Protein AF-0000000084338326 (afdb_homodimer)

Organism: Pseudonocardia thermophila (NCBI:txid1848)

pLDDT: mean 97.11, st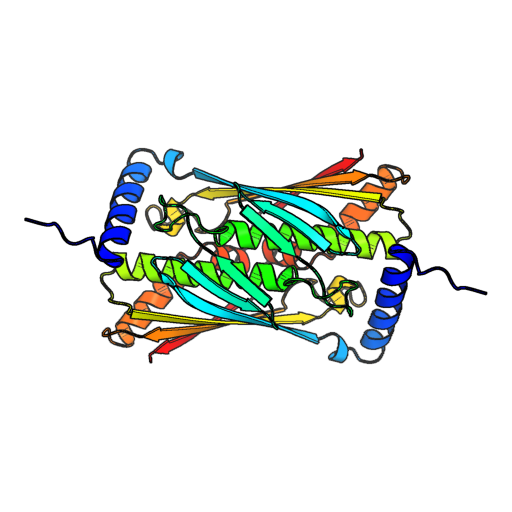d 6.45, range [42.19, 99.0]

Secondary structure (DSSP, 8-state):
-------HHHHHHHHHHHHHHHHHH-GGGGEEEEEEEEEE-STT-EEEEETTEEEEE---GGGTS---S--HHHHHHHHHHHHHHHHHHHHHHHHT----EEEEEEEEEEETTTTTTS-TTS-SSEEEEEEEEEEESSS-HHHHHHHHHHHHHH-HHHHHHHS---EEEEEEE-/----PPPHHHHHHHHHHHHHHHHHH-GGGGEEEEEEEEEE-STT-EEEEETTEEEEE---GGGTS---S--HHHHHHHHHHHHHHHHHHHHHHHHT----EEEEEEEEEEETTTTTTS-TTS-SSEEEEEEEEEEESSS-HHHHHHHHHHHHHH-HHHHHHHS---EEEEEEE-

Nearest PDB structures (foldseek):
  2opl-assembly1_A  TM=9.435E-01  e=8.104E-13  Geobacter sulfurreducens
  2pn2-assembly1_A-2  TM=8.453E-01  e=1.088E-06  Psychrobacter arcticus 273-4
  2onf-assembly1_B  TM=8.703E-01  e=1.777E-06  Thermoplasma acidophilum
  6mjn-assembly2_C  TM=8.093E-01  e=4.459E-06  Legionella pneumophila
  3lus-assembly1_A  TM=7.141E-01  e=1.019E-04  Vibrio cholerae O1 biovar El Tor str. N16961

Solvent-accessible surface area (backbone atoms only — not comparable to full-atom values): 17584 Å² total; per-residue (Å²): 131,85,75,72,76,74,53,65,47,58,50,40,35,51,42,52,53,53,49,46,52,49,28,70,76,36,59,75,72,26,59,44,79,48,60,38,37,36,36,56,50,72,73,40,23,27,46,33,43,35,92,92,37,75,47,66,35,16,24,45,62,89,66,53,24,80,52,81,32,46,30,33,67,53,33,32,50,46,8,35,55,39,25,47,50,35,34,46,53,48,50,26,31,66,71,68,44,63,71,74,47,44,38,39,41,39,39,34,36,30,39,50,35,12,50,70,63,69,35,88,87,42,60,30,20,55,70,36,34,42,36,38,39,36,39,29,48,87,54,54,69,68,59,53,50,51,48,49,54,54,31,69,71,23,21,32,43,54,39,33,36,54,32,62,30,57,71,47,79,46,82,42,80,98,132,85,75,71,76,72,52,64,46,56,52,39,35,51,44,52,53,53,50,46,51,50,28,70,76,35,57,77,72,25,60,44,78,48,61,38,36,35,36,57,51,70,73,39,23,27,46,33,42,36,91,91,37,74,47,66,35,16,23,44,60,89,65,54,24,80,51,81,31,48,31,32,67,55,33,31,48,46,9,35,56,39,26,46,49,35,34,46,53,48,49,24,30,67,70,68,44,65,70,74,46,44,39,39,42,38,37,35,37,30,40,50,36,13,48,72,63,68,36,88,87,42,60,28,20,54,70,34,35,41,35,39,39,36,39,30,47,86,56,54,70,67,59,52,51,53,49,49,55,53,30,68,71,23,22,30,44,55,39,33,36,55,31,61,30,56,72,48,78,45,84,42,79,98

Radius of gyration: 20.95 Å; Cα contacts (8 Å, |Δi|>4): 801; chains: 2; bounding box: 40×65×62 Å

Foldseek 3Di:
DPPPDDDLLVVLQVVVVVVVVVCVVPVVVVDDDFDKDWDQDPFRKIWIDGPNDIDIAFDPVVRGTPPPHHHDLVVLVVLVQVLLVVLLSNVCSVVVPDWDDKDKDKDFAADCCQVVVVDVVGHGHTPDMDMDMDTDDDGDPVVVVVSVVSSCVDRVSNCVVVDPDDDDDDDDDD/DPPPDDDLLVVLQVVVVVVVVVCVVPVVVVDDDFDKDWDQDPFRKIWIDGPNDIDIAFDPVVRGTPPPHHHDLVVLVVLVQVLLVVLLSNVCSVVVPDWDDKDKDKDFAADCCQVVVVDVVGHGHTPDMDMDMDTDDDGDPVVVVVSVVSSCVDRVSNCVVVDPDDDDDDDDDD

InterPro domains:
  IPR003718 OsmC/Ohr conserved domain [PF02566] (65-169)
  IPR015946 K homology domain-like, alpha/beta [G3DSA:3.30.300.20] (10-161)
  IPR036102 OsmC/Ohr superfamily [SSF82784] (13-171)
  IPR052924 OsmC/Ohr hydroperoxide reductase [PTHR35368] (10-171)

Sequence (348 aa):
MSSAAPTRDEALRAIVSATTTAVTDDPAKGHVVFRVNGTGGEGVRTHVRINGHSLLVDEPPALGGEDAAPNPVETALAGLLSCQVVTYRFWAAELGIPLDDITIDVEGDLDVRGFFGADDSVRPGFGEVRVVVTLSGPAGEERYRELAATVDAHCPVLDLFRNPTPVTTTLRVAMSSAAPTRDEALRAIVSATTTAVTDDPAKGHVVFRVNGTGGEGVRTHVRINGHSLLVDEPPALGGEDAAPNPVETALAGLLSCQVVTYRFWAAELGIPLDDITIDVEGDLDVRGFFGADDSVRPGFGEVRVVVTLSGPAGEERYRELAATVDAHCPVLDLFRNPTPVTTTLRVA

Structure (mmCIF, N/CA/C/O backbone):
data_AF-0000000084338326-model_v1
#
loop_
_entity.id
_entity.type
_entity.pdbx_description
1 polymer 'Uncharacterized OsmC-related protein'
#
loop_
_atom_site.group_PDB
_atom_site.id
_atom_site.type_symbol
_atom_site.label_atom_id
_atom_site.label_alt_id
_atom_site.label_comp_id
_atom_site.label_asym_id
_atom_site.label_entity_id
_atom_site.label_seq_id
_atom_site.pdbx_PDB_ins_code
_atom_site.Cartn_x
_atom_site.Cartn_y
_atom_site.Cartn_z
_atom_site.occupancy
_atom_site.B_iso_or_equiv
_atom_site.auth_seq_id
_atom_site.auth_comp_id
_atom_site.auth_asym_id
_atom_site.auth_atom_id
_atom_site.pdbx_PDB_model_num
ATOM 1 N N . MET A 1 1 ? -17.688 26.5 33.094 1 42.28 1 MET A N 1
ATOM 2 C CA . MET A 1 1 ? -17.25 27.016 31.781 1 42.28 1 MET A CA 1
ATOM 3 C C . MET A 1 1 ? -17.156 25.891 30.766 1 42.28 1 MET A C 1
ATOM 5 O O . MET A 1 1 ? -16.438 24.906 30.984 1 42.28 1 MET A O 1
ATOM 9 N N . SER A 1 2 ? -18.172 25.422 30.016 1 53.69 2 SER A N 1
ATOM 10 C CA . SER A 1 2 ? -18.375 24.25 29.156 1 53.69 2 SER A CA 1
ATOM 11 C C . SER A 1 2 ? -17.266 24.141 28.109 1 53.69 2 SER A C 1
ATOM 13 O O . SER A 1 2 ? -17.141 25.016 27.25 1 53.69 2 SER A O 1
ATOM 15 N N . SER A 1 3 ? -16.109 23.703 28.328 1 60.38 3 SER A N 1
ATOM 16 C CA . SER A 1 3 ? -14.906 23.766 27.516 1 60.38 3 SER A CA 1
ATOM 17 C C . SER A 1 3 ? -15.141 23.156 26.141 1 60.38 3 SER A C 1
ATOM 19 O O . SER A 1 3 ? -15.547 22 26.031 1 60.38 3 SER A O 1
ATOM 21 N N . ALA A 1 4 ? -15.578 23.938 25.156 1 79.69 4 ALA A N 1
ATOM 22 C CA . ALA A 1 4 ? -15.828 23.516 23.781 1 79.69 4 ALA A CA 1
ATOM 23 C C . ALA A 1 4 ? -14.805 22.469 23.328 1 79.69 4 ALA A C 1
ATOM 25 O O . ALA A 1 4 ? -13.664 22.469 23.797 1 79.69 4 ALA A O 1
ATOM 26 N N . ALA A 1 5 ? -15.258 21.469 22.812 1 82.69 5 ALA A N 1
ATOM 27 C CA . ALA A 1 5 ? -14.391 20.438 22.266 1 82.69 5 ALA A CA 1
ATOM 28 C C . ALA A 1 5 ? -13.273 21.047 21.422 1 82.69 5 ALA A C 1
ATOM 30 O O . ALA A 1 5 ? -13.508 21.969 20.641 1 82.69 5 ALA A O 1
ATOM 31 N N . PRO A 1 6 ? -12.086 20.625 21.656 1 91 6 PRO A N 1
ATOM 32 C CA . PRO A 1 6 ? -10.977 21.141 20.844 1 91 6 PRO A CA 1
ATOM 33 C C . PRO A 1 6 ? -11.234 21.016 19.344 1 91 6 PRO A C 1
ATOM 35 O O . PRO A 1 6 ? -11.891 20.078 18.906 1 91 6 PRO A O 1
ATOM 38 N N . THR A 1 7 ? -10.719 22.047 18.656 1 94.62 7 THR A N 1
ATOM 39 C CA . THR A 1 7 ? -10.727 21.938 17.203 1 94.62 7 THR A CA 1
ATOM 40 C C . THR A 1 7 ? -9.82 20.781 16.734 1 94.62 7 THR A C 1
ATOM 42 O O . THR A 1 7 ? -9.031 20.266 17.531 1 94.62 7 THR A O 1
ATOM 45 N N . ARG A 1 8 ? -9.867 20.359 15.523 1 95.38 8 ARG A N 1
ATOM 46 C CA . ARG A 1 8 ? -9.008 19.328 14.953 1 95.38 8 ARG A CA 1
ATOM 47 C C . ARG A 1 8 ? -7.539 19.688 15.117 1 95.38 8 ARG A C 1
ATOM 49 O O . ARG A 1 8 ? -6.734 18.875 15.57 1 95.38 8 ARG A O 1
ATOM 56 N N . ASP A 1 9 ? -7.211 20.922 14.766 1 96.88 9 ASP A N 1
ATOM 57 C CA . ASP A 1 9 ? -5.812 21.344 14.812 1 96.88 9 ASP A CA 1
ATOM 58 C C . ASP A 1 9 ? -5.285 21.312 16.25 1 96.88 9 ASP A C 1
ATOM 60 O O . ASP A 1 9 ? -4.141 20.922 16.484 1 96.88 9 ASP A O 1
ATOM 64 N N . GLU A 1 10 ? -6.109 21.766 17.156 1 96.94 10 GLU A N 1
ATOM 65 C CA . GLU A 1 10 ? -5.699 21.75 18.547 1 96.94 10 GLU A CA 1
ATOM 66 C C . GLU A 1 10 ? -5.438 20.328 19.047 1 96.94 10 GLU A C 1
ATOM 68 O O . GLU A 1 10 ? -4.457 20.078 19.75 1 96.94 10 GLU A O 1
ATOM 73 N N . ALA A 1 11 ? -6.34 19.453 18.703 1 97.25 11 ALA A N 1
ATOM 74 C CA . ALA A 1 11 ? -6.184 18.047 19.109 1 97.25 11 ALA A CA 1
ATOM 75 C C . ALA A 1 11 ? -4.922 17.438 18.5 1 97.25 11 ALA A C 1
ATOM 77 O O . ALA A 1 11 ? -4.176 16.734 19.188 1 97.25 11 ALA A O 1
ATOM 78 N N . LEU A 1 12 ? -4.633 17.734 17.297 1 98.19 12 LEU A N 1
ATOM 79 C CA . LEU A 1 12 ? -3.475 17.156 16.625 1 98.19 12 LEU A CA 1
ATOM 80 C C . LEU A 1 12 ? -2.18 17.75 17.172 1 98.19 12 LEU A C 1
ATOM 82 O O . LEU A 1 12 ? -1.192 17.031 17.344 1 98.19 12 LEU A O 1
ATOM 86 N N . ARG A 1 13 ? -2.184 19.031 17.484 1 97.81 13 ARG A N 1
ATOM 87 C CA . ARG A 1 13 ? -1 19.656 18.078 1 97.81 13 ARG A CA 1
ATOM 88 C C . ARG A 1 13 ? -0.683 19.031 19.438 1 97.81 13 ARG A C 1
ATOM 90 O O . ARG A 1 13 ? 0.487 18.875 19.797 1 97.81 13 ARG A O 1
ATOM 97 N N . ALA A 1 14 ? -1.739 18.75 20.172 1 97.69 14 ALA A N 1
ATOM 98 C CA . ALA A 1 14 ? -1.536 18.125 21.469 1 97.69 14 ALA A CA 1
ATOM 99 C C . ALA A 1 14 ? -0.888 16.75 21.312 1 97.69 14 ALA A C 1
ATOM 101 O O . ALA A 1 14 ? -0.021 16.375 22.109 1 97.69 14 ALA A O 1
ATOM 102 N N . ILE A 1 15 ? -1.263 16 20.359 1 97.94 15 ILE A N 1
ATOM 103 C CA . ILE A 1 15 ? -0.694 14.688 20.094 1 97.94 15 ILE A CA 1
ATOM 104 C C . ILE A 1 15 ? 0.771 14.836 19.688 1 97.94 15 ILE A C 1
ATOM 106 O O . ILE A 1 15 ? 1.632 14.102 20.172 1 97.94 15 ILE A O 1
ATOM 110 N N . VAL A 1 16 ? 1.081 15.758 18.797 1 97.5 16 VAL A N 1
ATOM 111 C CA . VAL A 1 16 ? 2.453 15.992 18.359 1 97.5 16 VAL A CA 1
ATOM 112 C C . VAL A 1 16 ? 3.334 16.312 19.562 1 97.5 16 VAL A C 1
ATOM 114 O O . VAL A 1 16 ? 4.406 15.727 19.734 1 97.5 16 VAL A O 1
ATOM 117 N N . SER A 1 17 ? 2.826 17.234 20.359 1 97.25 17 SER A N 1
ATOM 118 C CA . SER A 1 17 ? 3.586 17.672 21.516 1 97.25 17 SER A CA 1
ATOM 119 C C . SER A 1 17 ? 3.828 16.5 22.484 1 97.25 17 SER A C 1
ATOM 121 O O . SER A 1 17 ? 4.953 16.297 22.938 1 97.25 17 SER A O 1
ATOM 123 N N . ALA A 1 18 ? 2.797 15.773 22.766 1 97.38 18 ALA A N 1
ATOM 124 C CA . ALA A 1 18 ? 2.906 14.648 23.688 1 97.38 18 ALA A CA 1
ATOM 125 C C . ALA A 1 18 ? 3.838 13.578 23.141 1 97.38 18 ALA A C 1
ATOM 127 O O . ALA A 1 18 ? 4.672 13.039 23.875 1 97.38 18 ALA A O 1
ATOM 128 N N . THR A 1 19 ? 3.723 13.266 21.906 1 97.69 19 THR A N 1
ATOM 129 C CA . THR A 1 19 ? 4.516 12.211 21.281 1 97.69 19 THR A CA 1
ATOM 130 C C . THR A 1 19 ? 5.98 12.625 21.188 1 97.69 19 THR A C 1
ATOM 132 O O . THR A 1 19 ? 6.879 11.844 21.5 1 97.69 19 THR A O 1
ATOM 135 N N . THR A 1 20 ? 6.215 13.836 20.75 1 97.12 20 THR A N 1
ATOM 136 C CA . THR A 1 20 ? 7.582 14.312 20.594 1 97.12 20 THR A CA 1
ATOM 137 C C . THR A 1 20 ? 8.297 14.359 21.938 1 97.12 20 THR A C 1
ATOM 139 O O . THR A 1 20 ? 9.469 13.977 22.047 1 97.12 20 THR A O 1
ATOM 142 N N . THR A 1 21 ? 7.582 14.773 22.953 1 97.44 21 THR A N 1
ATOM 143 C CA . THR A 1 21 ? 8.156 14.781 24.281 1 97.44 21 THR A CA 1
ATOM 144 C C . THR A 1 21 ? 8.516 13.367 24.734 1 97.44 21 THR A C 1
ATOM 146 O O . THR A 1 21 ? 9.617 13.125 25.219 1 97.44 21 THR A O 1
ATOM 149 N N . ALA A 1 22 ? 7.602 12.438 24.516 1 97.75 22 ALA A N 1
ATOM 150 C CA . ALA A 1 22 ? 7.793 11.055 24.953 1 97.75 22 ALA A CA 1
ATOM 151 C C . ALA A 1 22 ? 8.992 10.422 24.25 1 97.75 22 ALA A C 1
ATOM 153 O O . ALA A 1 22 ? 9.82 9.773 24.891 1 97.75 22 ALA A O 1
ATOM 154 N N . VAL A 1 23 ? 9.125 10.656 22.969 1 97.62 23 VAL A N 1
ATOM 155 C CA . VAL A 1 23 ? 10.141 9.938 22.203 1 97.62 23 VAL A CA 1
ATOM 156 C C . VAL A 1 23 ? 11.484 10.656 22.328 1 97.62 23 VAL A C 1
ATOM 158 O O . VAL A 1 23 ? 12.531 10.078 22.031 1 97.62 23 VAL A O 1
ATOM 161 N N . THR A 1 24 ? 11.445 11.953 22.625 1 96 24 THR A N 1
ATOM 162 C CA . THR A 1 24 ? 12.688 12.648 22.953 1 96 24 THR A CA 1
ATOM 163 C C . THR A 1 24 ? 13.25 12.164 24.281 1 96 24 THR A C 1
ATOM 165 O O . THR A 1 24 ? 14.461 11.992 24.422 1 96 24 THR A O 1
ATOM 168 N N . ASP A 1 25 ? 12.398 11.914 25.203 1 97.19 25 ASP A N 1
ATOM 169 C CA . ASP A 1 25 ? 12.789 11.414 26.531 1 97.19 25 ASP A CA 1
ATOM 170 C C . ASP A 1 25 ? 13.273 9.969 26.438 1 97.19 25 ASP A C 1
ATOM 172 O O . ASP A 1 25 ? 14.211 9.578 27.141 1 97.19 25 ASP A O 1
ATOM 176 N N . ASP A 1 26 ? 12.625 9.203 25.672 1 98.12 26 ASP A N 1
ATOM 177 C CA . ASP A 1 26 ? 12.953 7.789 25.484 1 98.12 26 ASP A CA 1
ATOM 178 C C . ASP A 1 26 ? 12.766 7.367 24.031 1 98.12 26 ASP A C 1
ATOM 180 O O . ASP A 1 26 ? 11.688 6.902 23.641 1 98.12 26 ASP A O 1
ATOM 184 N N . PRO A 1 27 ? 13.836 7.465 23.297 1 96.75 27 PRO A N 1
ATOM 185 C CA . PRO A 1 27 ? 13.727 7.164 21.875 1 96.75 27 PRO A CA 1
ATOM 186 C C . PRO A 1 27 ? 13.141 5.781 21.594 1 96.75 27 PRO A C 1
ATOM 188 O O . PRO A 1 27 ? 12.523 5.562 20.562 1 96.75 27 PRO A O 1
ATOM 191 N N . ALA A 1 28 ? 13.305 4.828 22.516 1 97.06 28 ALA A N 1
ATOM 192 C CA . ALA A 1 28 ? 12.789 3.475 22.328 1 97.06 28 ALA A CA 1
ATOM 193 C C . ALA A 1 28 ? 11.266 3.482 22.219 1 97.06 28 ALA A C 1
ATOM 195 O O . ALA A 1 28 ? 10.672 2.586 21.609 1 97.06 28 ALA A O 1
ATOM 196 N N . LYS A 1 29 ? 10.594 4.523 22.719 1 97.5 29 LYS A N 1
ATOM 197 C CA . LYS A 1 29 ? 9.141 4.641 22.688 1 97.5 29 LYS A CA 1
ATOM 198 C C . LYS A 1 29 ? 8.641 5.008 21.297 1 97.5 29 LYS A C 1
ATOM 200 O O . LYS A 1 29 ? 7.438 4.949 21.031 1 97.5 29 LYS A O 1
ATOM 205 N N . GLY A 1 30 ? 9.547 5.363 20.391 1 97.88 30 GLY A N 1
ATOM 206 C CA . GLY A 1 30 ? 9.164 5.738 19.047 1 97.88 30 GLY A CA 1
ATOM 207 C C . GLY A 1 30 ? 8.953 4.543 18.125 1 97.88 30 GLY A C 1
ATOM 208 O O . GLY A 1 30 ? 8.391 4.68 17.047 1 97.88 30 GLY A O 1
ATOM 209 N N . HIS A 1 31 ? 9.438 3.367 18.578 1 98.19 31 HIS A N 1
ATOM 210 C CA . HIS A 1 31 ? 9.375 2.176 17.734 1 98.19 31 HIS A CA 1
ATOM 211 C C . HIS A 1 31 ? 7.996 1.521 17.812 1 98.19 31 HIS A C 1
ATOM 213 O O . HIS A 1 31 ? 7.527 1.183 18.906 1 98.19 31 HIS A O 1
ATOM 219 N N . VAL A 1 32 ? 7.34 1.353 16.688 1 98.25 32 VAL A N 1
ATOM 220 C CA . VAL A 1 32 ? 6.031 0.71 16.594 1 98.25 32 VAL A CA 1
ATOM 221 C C . VAL A 1 32 ? 6.082 -0.422 15.578 1 98.25 32 VAL A C 1
ATOM 223 O O . VAL A 1 32 ? 6.703 -0.286 14.523 1 98.25 32 VAL A O 1
ATOM 226 N N . VAL A 1 33 ? 5.434 -1.567 15.883 1 98.62 33 VAL A N 1
ATOM 227 C CA . VAL A 1 33 ? 5.277 -2.67 14.938 1 98.62 33 VAL A CA 1
ATOM 228 C C . VAL A 1 33 ? 3.83 -2.738 14.461 1 98.62 33 VAL A C 1
ATOM 230 O O . VAL A 1 33 ? 2.9 -2.771 15.273 1 98.62 33 VAL A O 1
ATOM 233 N N . PHE A 1 34 ? 3.621 -2.674 13.164 1 98.75 34 PHE A N 1
ATOM 234 C CA . PHE A 1 34 ? 2.311 -2.865 12.555 1 98.75 34 PHE A CA 1
ATOM 235 C C . PHE A 1 34 ? 2.188 -4.27 11.969 1 98.75 34 PHE A C 1
ATOM 237 O O . PHE A 1 34 ? 3.145 -4.797 11.398 1 98.75 34 PHE A O 1
ATOM 244 N N . ARG A 1 35 ? 0.991 -4.875 12.156 1 98.75 35 ARG A N 1
ATOM 245 C CA . ARG A 1 35 ? 0.793 -6.258 11.742 1 98.75 35 ARG A CA 1
ATOM 246 C C . ARG A 1 35 ? -0.481 -6.41 10.922 1 98.75 35 ARG A C 1
ATOM 248 O O . ARG A 1 35 ? -1.508 -5.809 11.242 1 98.75 35 ARG A O 1
ATOM 255 N N . VAL A 1 36 ? -0.41 -7.188 9.82 1 98.94 36 VAL A N 1
ATOM 256 C CA . VAL A 1 36 ? -1.573 -7.621 9.047 1 98.94 36 VAL A CA 1
ATOM 257 C C . VAL A 1 36 ? -1.479 -9.117 8.773 1 98.94 36 VAL A C 1
ATOM 259 O O . VAL A 1 36 ? -0.388 -9.648 8.547 1 98.94 36 VAL A O 1
ATOM 262 N N . ASN A 1 37 ? -2.621 -9.758 8.797 1 98.88 37 ASN A N 1
ATOM 263 C CA . ASN A 1 37 ? -2.736 -11.188 8.531 1 98.88 37 ASN A CA 1
ATOM 264 C C . ASN A 1 37 ? -3.758 -11.469 7.434 1 98.88 37 ASN A C 1
ATOM 266 O O . ASN A 1 37 ? -4.797 -10.805 7.359 1 98.88 37 ASN A O 1
ATOM 270 N N . GLY A 1 38 ? -3.438 -12.461 6.594 1 98.88 38 GLY A N 1
ATOM 271 C CA . GLY A 1 38 ? -4.367 -12.734 5.512 1 98.88 38 GLY A CA 1
ATOM 272 C C . GLY A 1 38 ? -4.457 -14.211 5.16 1 98.88 38 GLY A C 1
ATOM 273 O O . GLY A 1 38 ? -3.5 -14.961 5.359 1 98.88 38 GLY A O 1
ATOM 274 N N . THR A 1 39 ? -5.621 -14.594 4.652 1 98.81 39 THR A N 1
ATOM 275 C CA . THR A 1 39 ? -5.871 -15.922 4.113 1 98.81 39 THR A CA 1
ATOM 276 C C . THR A 1 39 ? -6.391 -15.836 2.68 1 98.81 39 THR A C 1
ATOM 278 O O . THR A 1 39 ? -7.18 -14.945 2.354 1 98.81 39 THR A O 1
ATOM 281 N N . GLY A 1 40 ? -5.867 -16.766 1.871 1 98.62 40 GLY A N 1
ATOM 282 C CA . GLY A 1 40 ? -6.426 -16.891 0.534 1 98.62 40 GLY A CA 1
ATOM 283 C C . GLY A 1 40 ? -7.848 -17.422 0.525 1 98.62 40 GLY A C 1
ATOM 284 O O . GLY A 1 40 ? -8.148 -18.406 1.197 1 98.62 40 GLY A O 1
ATOM 285 N N . GLY A 1 41 ? -8.695 -16.75 -0.201 1 97.06 41 GLY A N 1
ATOM 286 C CA . GLY A 1 41 ? -10.078 -17.172 -0.365 1 97.06 41 GLY A CA 1
ATOM 287 C C . GLY A 1 41 ? -10.352 -17.812 -1.714 1 97.06 41 GLY A C 1
ATOM 288 O O . GLY A 1 41 ? -9.492 -18.516 -2.26 1 97.06 41 GLY A O 1
ATOM 289 N N . GLU A 1 42 ? -11.633 -17.594 -2.178 1 94.69 42 GLU A N 1
ATOM 290 C CA . GLU A 1 42 ? -12.016 -18.094 -3.494 1 94.69 42 GLU A CA 1
ATOM 291 C C . GLU A 1 42 ? -11.242 -17.375 -4.602 1 94.69 42 GLU A C 1
ATOM 293 O O . GLU A 1 42 ? -11.055 -16.172 -4.547 1 94.69 42 GLU A O 1
ATOM 298 N N . GLY A 1 43 ? -10.781 -18.234 -5.605 1 96.25 43 GLY A N 1
ATOM 299 C CA . GLY A 1 43 ? -10.047 -17.656 -6.719 1 96.25 43 GLY A CA 1
ATOM 300 C C . GLY A 1 43 ? -8.773 -16.953 -6.289 1 96.25 43 GLY A C 1
ATOM 301 O O . GLY A 1 43 ? -7.875 -17.562 -5.727 1 96.25 43 GLY A O 1
ATOM 302 N N . VAL A 1 44 ? -8.812 -15.672 -6.465 1 98.19 44 VAL A N 1
ATOM 303 C CA . VAL A 1 44 ? -7.625 -14.883 -6.145 1 98.19 44 VAL A CA 1
ATOM 304 C C . VAL A 1 44 ? -7.945 -13.906 -5.023 1 98.19 44 VAL A C 1
ATOM 306 O O . VAL A 1 44 ? -7.195 -12.953 -4.789 1 98.19 44 VAL A O 1
ATOM 309 N N . ARG A 1 45 ? -9.008 -14.148 -4.32 1 98.5 45 ARG A N 1
ATOM 310 C CA . ARG A 1 45 ? -9.438 -13.266 -3.238 1 98.5 45 ARG A CA 1
ATOM 311 C C . ARG A 1 45 ? -8.562 -13.438 -2.006 1 98.5 45 ARG A C 1
ATOM 313 O O . ARG A 1 45 ? -8.023 -14.523 -1.763 1 98.5 45 ARG A O 1
ATOM 320 N N . THR A 1 46 ? -8.414 -12.391 -1.234 1 98.88 46 THR A N 1
ATOM 321 C CA . THR A 1 46 ? -7.746 -12.422 0.06 1 98.88 46 THR A CA 1
ATOM 322 C C . THR A 1 46 ? -8.633 -11.828 1.147 1 98.88 46 THR A C 1
ATOM 324 O O . THR A 1 46 ? -9.234 -10.766 0.954 1 98.88 46 THR A O 1
ATOM 327 N N . HIS A 1 47 ? -8.781 -12.492 2.244 1 98.88 47 HIS A N 1
ATOM 328 C CA . HIS A 1 47 ? -9.352 -11.938 3.465 1 98.88 47 HIS A CA 1
ATOM 329 C C . HIS A 1 47 ? -8.266 -11.453 4.418 1 98.88 47 HIS A C 1
ATOM 331 O O . HIS A 1 47 ? -7.465 -12.25 4.91 1 98.88 47 HIS A O 1
ATOM 337 N N . VAL A 1 48 ? -8.273 -10.195 4.688 1 98.94 48 VAL A N 1
ATOM 338 C CA . VAL A 1 48 ? -7.211 -9.602 5.504 1 98.94 48 VAL A CA 1
ATOM 339 C C . VAL A 1 48 ? -7.773 -9.195 6.863 1 98.94 48 VAL A C 1
ATOM 341 O O . VAL A 1 48 ? -8.859 -8.609 6.945 1 98.94 48 VAL A O 1
ATOM 344 N N . ARG A 1 49 ? -7.113 -9.508 7.93 1 98.81 49 ARG A N 1
ATOM 345 C CA . ARG A 1 49 ? -7.402 -9.07 9.289 1 98.81 49 ARG A CA 1
ATOM 346 C C . ARG A 1 49 ? -6.336 -8.102 9.797 1 98.81 49 ARG A C 1
ATOM 348 O O . ARG A 1 49 ? -5.137 -8.383 9.695 1 98.81 49 ARG A O 1
ATOM 355 N N . ILE A 1 50 ? -6.719 -6.926 10.312 1 98.31 50 ILE A N 1
ATOM 356 C CA . ILE A 1 50 ? -5.828 -5.867 10.773 1 98.31 50 ILE A CA 1
ATOM 357 C C . ILE A 1 50 ? -6.305 -5.336 12.117 1 98.31 50 ILE A C 1
ATOM 359 O O . ILE A 1 50 ? -7.207 -4.496 12.18 1 98.31 50 ILE A O 1
ATOM 363 N N . ASN A 1 51 ? -5.656 -5.684 13.234 1 92.31 51 ASN A N 1
ATOM 364 C CA . ASN A 1 51 ? -5.922 -5.152 14.57 1 92.31 51 ASN A CA 1
ATOM 365 C C . ASN A 1 51 ? -7.418 -4.961 14.805 1 92.31 51 ASN A C 1
ATOM 367 O O . ASN A 1 51 ? -7.855 -3.865 15.164 1 92.31 51 ASN A O 1
ATOM 371 N N . GLY A 1 52 ? -8.242 -5.93 14.625 1 95.94 52 GLY A N 1
ATOM 372 C CA . GLY A 1 52 ? -9.672 -5.863 14.891 1 95.94 52 GLY A CA 1
ATOM 373 C C . GLY A 1 52 ? -10.484 -5.453 13.68 1 95.94 52 GLY A C 1
ATOM 374 O O . GLY A 1 52 ? -11.711 -5.418 13.734 1 95.94 52 GLY A O 1
ATOM 375 N N . HIS A 1 53 ? -9.922 -4.992 12.578 1 98.56 53 HIS A N 1
ATOM 376 C CA . HIS A 1 53 ? -10.578 -4.656 11.32 1 98.56 53 HIS A CA 1
ATOM 377 C C . HIS A 1 53 ? -10.406 -5.77 10.297 1 98.56 53 HIS A C 1
ATOM 379 O O . HIS A 1 53 ? -9.664 -6.727 10.531 1 98.56 53 HIS A O 1
ATOM 385 N N . SER A 1 54 ? -11.219 -5.633 9.242 1 98.12 54 SER A N 1
ATOM 386 C CA . SER A 1 54 ? -11.109 -6.57 8.125 1 98.12 54 SER A CA 1
ATOM 387 C C . SER A 1 54 ? -11.133 -5.84 6.785 1 98.12 54 SER A C 1
ATOM 389 O O . SER A 1 54 ? -11.719 -4.766 6.672 1 98.12 54 SER A O 1
ATOM 391 N N . LEU A 1 55 ? -10.461 -6.41 5.883 1 98.31 55 LEU A N 1
ATOM 392 C CA . LEU A 1 55 ? -10.391 -5.906 4.512 1 98.31 55 LEU A CA 1
ATOM 393 C C . LEU A 1 55 ? -10.445 -7.051 3.51 1 98.31 55 LEU A C 1
ATOM 395 O O . LEU A 1 55 ? -9.766 -8.062 3.684 1 98.31 55 LEU A O 1
ATOM 399 N N . LEU A 1 56 ? -11.367 -6.906 2.537 1 98.69 56 LEU A N 1
ATOM 400 C CA . LEU A 1 56 ? -11.391 -7.824 1.403 1 98.69 56 LEU A CA 1
ATOM 401 C C . LEU A 1 56 ? -10.609 -7.242 0.225 1 98.69 56 LEU A C 1
ATOM 403 O O . LEU A 1 56 ? -10.734 -6.055 -0.08 1 98.69 56 LEU A O 1
ATOM 407 N N . VAL A 1 57 ? -9.797 -8.016 -0.381 1 98.88 57 VAL A N 1
ATOM 408 C CA . VAL A 1 57 ? -9.086 -7.66 -1.602 1 98.88 57 VAL A CA 1
ATOM 409 C C . VAL A 1 57 ? -9.398 -8.672 -2.699 1 98.88 57 VAL A C 1
ATOM 411 O O . VAL A 1 57 ? -9.438 -9.883 -2.447 1 98.88 57 VAL A O 1
ATOM 414 N N . ASP A 1 58 ? -9.672 -8.188 -3.887 1 98.81 58 ASP A N 1
ATOM 415 C CA . ASP A 1 58 ? -10.023 -9.055 -5.008 1 98.81 58 ASP A CA 1
ATOM 416 C C . ASP A 1 58 ? -9.508 -8.492 -6.324 1 98.81 58 ASP A C 1
ATOM 418 O O . ASP A 1 58 ? -8.883 -7.426 -6.348 1 98.81 58 ASP A O 1
ATOM 422 N N . GLU A 1 59 ? -9.609 -9.25 -7.328 1 98.44 59 GLU A N 1
ATOM 423 C CA . GLU A 1 59 ? -9.242 -8.82 -8.68 1 98.44 59 GLU A CA 1
ATOM 424 C C . GLU A 1 59 ? -10.469 -8.734 -9.578 1 98.44 59 GLU A C 1
ATOM 426 O O . GLU A 1 59 ? -11.492 -9.375 -9.32 1 98.44 59 GLU A O 1
ATOM 431 N N . PRO A 1 60 ? -10.375 -7.906 -10.633 1 97.75 60 PRO A N 1
ATOM 432 C CA . PRO A 1 60 ? -11.414 -8.008 -11.656 1 97.75 60 PRO A CA 1
ATOM 433 C C . PRO A 1 60 ? -11.383 -9.344 -12.398 1 97.75 60 PRO A C 1
ATOM 435 O O . PRO A 1 60 ? -10.414 -10.094 -12.281 1 97.75 60 PRO A O 1
ATOM 438 N N . PRO A 1 61 ? -12.414 -9.617 -13.156 1 96.5 61 PRO A N 1
ATOM 439 C CA . PRO A 1 61 ? -12.453 -10.898 -13.875 1 96.5 61 PRO A CA 1
ATOM 440 C C . PRO A 1 61 ? -11.242 -11.102 -14.789 1 96.5 61 PRO A C 1
ATOM 442 O O . PRO A 1 61 ? -10.75 -12.219 -14.93 1 96.5 61 PRO A O 1
ATOM 445 N N . ALA A 1 62 ? -10.672 -10.039 -15.367 1 95.06 62 ALA A N 1
ATOM 446 C CA . ALA A 1 62 ? -9.508 -10.109 -16.25 1 95.06 62 ALA A CA 1
ATOM 447 C C . ALA A 1 62 ? -8.297 -10.664 -15.508 1 95.06 62 ALA A C 1
ATOM 449 O O . ALA A 1 62 ? -7.359 -11.164 -16.125 1 95.06 62 ALA A O 1
ATOM 450 N N . LEU A 1 63 ? -8.383 -10.586 -14.188 1 96.12 63 LEU A N 1
ATOM 451 C CA . LEU A 1 63 ? -7.289 -11.102 -13.367 1 96.12 63 LEU A CA 1
ATOM 452 C C . LEU A 1 63 ? -7.789 -12.188 -12.414 1 96.12 63 LEU A C 1
ATOM 454 O O . LEU A 1 63 ? -7.262 -12.336 -11.312 1 96.12 63 LEU A O 1
ATOM 458 N N . GLY A 1 64 ? -8.898 -12.797 -12.789 1 96.94 64 GLY A N 1
ATOM 459 C CA . GLY A 1 64 ? -9.305 -14.047 -12.172 1 96.94 64 GLY A CA 1
ATOM 460 C C . GLY A 1 64 ? -10.211 -13.844 -10.969 1 96.94 64 GLY A C 1
ATOM 461 O O . GLY A 1 64 ? -10.516 -14.805 -10.25 1 96.94 64 GLY A O 1
ATOM 462 N N . GLY A 1 65 ? -10.523 -12.641 -10.648 1 98.12 65 GLY A N 1
ATOM 463 C CA . GLY A 1 65 ? -11.398 -12.398 -9.516 1 98.12 65 GLY A CA 1
ATOM 464 C C . GLY A 1 65 ? -12.836 -12.117 -9.914 1 98.12 65 GLY A C 1
ATOM 465 O O . GLY A 1 65 ? -13.234 -12.398 -11.047 1 98.12 65 GLY A O 1
ATOM 466 N N . GLU A 1 66 ? -13.672 -11.602 -8.938 1 98 66 GLU A N 1
ATOM 467 C CA . GLU A 1 66 ? -15.086 -11.305 -9.156 1 98 66 GLU A CA 1
ATOM 468 C C . GLU A 1 66 ? -15.359 -9.812 -8.992 1 98 66 GLU A C 1
ATOM 470 O O . GLU A 1 66 ? -16.516 -9.398 -8.883 1 98 66 GLU A O 1
ATOM 475 N N . ASP A 1 67 ? -14.344 -9.062 -8.867 1 98.19 67 ASP A N 1
ATOM 476 C CA . ASP A 1 67 ? -14.453 -7.617 -8.695 1 98.19 67 ASP A CA 1
ATOM 477 C C . ASP A 1 67 ? -15.25 -7.273 -7.441 1 98.19 67 ASP A C 1
ATOM 479 O O . ASP A 1 67 ? -16.047 -6.332 -7.445 1 98.19 67 ASP A O 1
ATOM 483 N N . ALA A 1 68 ? -15.039 -7.98 -6.379 1 98.12 68 ALA A N 1
ATOM 484 C CA . ALA A 1 68 ? -15.797 -7.793 -5.141 1 98.12 68 ALA A CA 1
ATOM 485 C C . ALA A 1 68 ? -15.148 -6.723 -4.262 1 98.12 68 ALA A C 1
ATOM 487 O O . ALA A 1 68 ? -15.766 -6.25 -3.303 1 98.12 68 ALA A O 1
ATOM 488 N N . ALA A 1 69 ? -13.984 -6.309 -4.531 1 98.62 69 ALA A N 1
ATOM 489 C CA . ALA A 1 69 ? -13.203 -5.367 -3.732 1 98.62 69 ALA A CA 1
ATOM 490 C C . ALA A 1 69 ? -12.039 -4.805 -4.539 1 98.62 69 ALA A C 1
ATOM 492 O O . ALA A 1 69 ? -11.758 -5.27 -5.648 1 98.62 69 ALA A O 1
ATOM 493 N N . PRO A 1 70 ? -11.359 -3.762 -4.016 1 98.75 70 PRO A N 1
ATOM 494 C CA . PRO A 1 70 ? -10.148 -3.268 -4.68 1 98.75 70 PRO A CA 1
ATOM 495 C C . PRO A 1 70 ? -9.07 -4.34 -4.816 1 98.75 70 PRO A C 1
ATOM 497 O O . PRO A 1 70 ? -9 -5.254 -3.994 1 98.75 70 PRO A O 1
ATOM 500 N N . ASN A 1 71 ? -8.273 -4.199 -5.863 1 98.75 71 ASN A N 1
ATOM 501 C CA . ASN A 1 71 ? -7.172 -5.145 -6.031 1 98.75 71 ASN A CA 1
ATOM 502 C C . ASN A 1 71 ? -5.934 -4.711 -5.25 1 98.75 71 ASN A C 1
ATOM 504 O O . ASN A 1 71 ? -5.93 -3.645 -4.633 1 98.75 71 ASN A O 1
ATOM 508 N N . PRO A 1 72 ? -4.844 -5.531 -5.191 1 98.88 72 PRO A N 1
ATOM 509 C CA . PRO A 1 72 ? -3.709 -5.266 -4.305 1 98.88 72 PRO A CA 1
ATOM 510 C C . PRO A 1 72 ? -2.994 -3.957 -4.637 1 98.88 72 PRO A C 1
ATOM 512 O O . PRO A 1 72 ? -2.605 -3.213 -3.732 1 98.88 72 PRO A O 1
ATOM 515 N N . VAL A 1 73 ? -2.779 -3.613 -5.938 1 98.94 73 VAL A N 1
ATOM 516 C CA . VAL A 1 73 ? -2.043 -2.404 -6.289 1 98.94 73 VAL A CA 1
ATOM 517 C C . VAL A 1 73 ? -2.902 -1.175 -6 1 98.94 73 VAL A C 1
ATOM 519 O O . VAL A 1 73 ? -2.385 -0.124 -5.613 1 98.94 73 VAL A O 1
ATOM 522 N N . GLU A 1 74 ? -4.23 -1.318 -6.203 1 98.94 74 GLU A N 1
ATOM 523 C CA . GLU A 1 74 ? -5.148 -0.262 -5.789 1 98.94 74 GLU A CA 1
ATOM 524 C C . GLU A 1 74 ? -5.109 -0.06 -4.277 1 98.94 74 GLU A C 1
ATOM 526 O O . GLU A 1 74 ? -5.172 1.073 -3.797 1 98.94 74 GLU A O 1
ATOM 531 N N . THR A 1 75 ? -5.043 -1.127 -3.508 1 98.94 75 THR A N 1
ATOM 532 C CA . THR A 1 75 ? -4.934 -1.065 -2.055 1 98.94 75 THR A CA 1
ATOM 533 C C . THR A 1 75 ? -3.645 -0.358 -1.641 1 98.94 75 THR A C 1
ATOM 535 O O . THR A 1 75 ? -3.654 0.482 -0.739 1 98.94 75 THR A O 1
ATOM 538 N N . ALA A 1 76 ? -2.52 -0.645 -2.285 1 98.94 76 ALA A N 1
ATOM 539 C CA . ALA A 1 76 ? -1.258 0.042 -2.02 1 98.94 76 ALA A CA 1
ATOM 540 C C . ALA A 1 76 ? -1.375 1.535 -2.311 1 98.94 76 ALA A C 1
ATOM 542 O O . ALA A 1 76 ? -0.913 2.365 -1.524 1 98.94 76 ALA A O 1
ATOM 543 N N . LEU A 1 77 ? -2.006 1.9 -3.467 1 99 77 LEU A N 1
ATOM 544 C CA . LEU A 1 77 ? -2.217 3.303 -3.809 1 99 77 LEU A CA 1
ATOM 545 C C . LEU A 1 77 ? -3.111 3.984 -2.777 1 99 77 LEU A C 1
ATOM 547 O O . LEU A 1 77 ? -2.91 5.156 -2.451 1 99 77 LEU A O 1
ATOM 551 N N . ALA A 1 78 ? -4.117 3.266 -2.264 1 98.94 78 ALA A N 1
ATOM 552 C CA . ALA A 1 78 ? -4.977 3.812 -1.22 1 98.94 78 ALA A CA 1
ATOM 553 C C . ALA A 1 78 ? -4.184 4.109 0.047 1 98.94 78 ALA A C 1
ATOM 555 O O . ALA A 1 78 ? -4.453 5.094 0.742 1 98.94 78 ALA A O 1
ATOM 556 N N . GLY A 1 79 ? -3.232 3.209 0.382 1 98.94 79 GLY A N 1
ATOM 557 C CA . GLY A 1 79 ? -2.322 3.486 1.482 1 98.94 79 GLY A CA 1
ATOM 558 C C . GLY A 1 79 ? -1.552 4.781 1.309 1 98.94 79 GLY A C 1
ATOM 559 O O . GLY A 1 79 ? -1.454 5.582 2.24 1 98.94 79 GLY A O 1
ATOM 560 N N . LEU A 1 80 ? -1.041 5.023 0.111 1 99 80 LEU A N 1
ATOM 561 C CA . LEU A 1 80 ? -0.318 6.25 -0.203 1 99 80 LEU A CA 1
ATOM 562 C C . LEU A 1 80 ? -1.229 7.465 -0.074 1 99 80 LEU A C 1
ATOM 564 O O . LEU A 1 80 ? -0.89 8.43 0.613 1 99 80 LEU A O 1
ATOM 568 N N . LEU A 1 81 ? -2.365 7.387 -0.685 1 98.94 81 LEU A N 1
ATOM 569 C CA . LEU A 1 81 ? -3.338 8.477 -0.69 1 98.94 81 LEU A CA 1
ATOM 570 C C . LEU A 1 81 ? -3.727 8.859 0.732 1 98.94 81 LEU A C 1
ATOM 572 O O . LEU A 1 81 ? -3.66 10.039 1.101 1 98.94 81 LEU A O 1
ATOM 576 N N . SER A 1 82 ? -4.086 7.922 1.521 1 98.94 82 SER A N 1
ATOM 577 C CA . SER A 1 82 ? -4.582 8.203 2.865 1 98.94 82 SER A CA 1
ATOM 578 C C . SER A 1 82 ? -3.455 8.656 3.787 1 98.94 82 SER A C 1
ATOM 580 O O . SER A 1 82 ? -3.676 9.453 4.699 1 98.94 82 SER A O 1
ATOM 582 N N . CYS A 1 83 ? -2.26 8.141 3.602 1 98.94 83 CYS A N 1
ATOM 583 C CA . CYS A 1 83 ? -1.107 8.609 4.367 1 98.94 83 CYS A CA 1
ATOM 584 C C . CYS A 1 83 ? -0.875 10.094 4.141 1 98.94 83 CYS A C 1
ATOM 586 O O . CYS A 1 83 ? -0.514 10.82 5.07 1 98.94 83 CYS A O 1
ATOM 588 N N . GLN A 1 84 ? -1.053 10.5 2.861 1 98.94 84 GLN A N 1
ATOM 589 C CA . GLN A 1 84 ? -0.945 11.922 2.559 1 98.94 84 GLN A CA 1
ATOM 590 C C . GLN A 1 84 ? -1.967 12.734 3.352 1 98.94 84 GLN A C 1
ATOM 592 O O . GLN A 1 84 ? -1.626 13.75 3.953 1 98.94 84 GLN A O 1
ATOM 597 N N . VAL A 1 85 ? -3.174 12.289 3.408 1 98.88 85 VAL A N 1
ATOM 598 C CA . VAL A 1 85 ? -4.207 13.031 4.129 1 98.88 85 VAL A CA 1
ATOM 599 C C . VAL A 1 85 ? -3.795 13.195 5.59 1 98.88 85 VAL A C 1
ATOM 601 O O . VAL A 1 85 ? -3.822 14.305 6.125 1 98.88 85 VAL A O 1
ATOM 604 N N . VAL A 1 86 ? -3.381 12.109 6.219 1 98.88 86 VAL A N 1
ATOM 605 C CA . VAL A 1 86 ? -2.977 12.133 7.621 1 98.88 86 VAL A CA 1
ATOM 606 C C . VAL A 1 86 ? -1.796 13.086 7.805 1 98.88 86 VAL A C 1
ATOM 608 O O . VAL A 1 86 ? -1.808 13.938 8.695 1 98.88 86 VAL A O 1
ATOM 611 N N . THR A 1 87 ? -0.835 12.969 6.957 1 98.88 87 THR A N 1
ATOM 612 C CA . THR A 1 87 ? 0.382 13.766 7.09 1 98.88 87 THR A CA 1
ATOM 613 C C . THR A 1 87 ? 0.088 15.242 6.871 1 98.88 87 THR A C 1
ATOM 615 O O . THR A 1 87 ? 0.605 16.094 7.594 1 98.88 87 THR A O 1
ATOM 618 N N . TYR A 1 88 ? -0.753 15.586 5.879 1 98.94 88 TYR A N 1
ATOM 619 C CA . TYR A 1 88 ? -1.146 16.969 5.672 1 98.94 88 TYR A CA 1
ATOM 620 C C . TYR A 1 88 ? -1.833 17.531 6.91 1 98.94 88 TYR A C 1
ATOM 622 O O . TYR A 1 88 ? -1.549 18.656 7.328 1 98.94 88 TYR A O 1
ATOM 630 N N . ARG A 1 89 ? -2.725 16.781 7.531 1 98.81 89 ARG A N 1
ATOM 631 C CA . ARG A 1 89 ? -3.473 17.281 8.68 1 98.81 89 ARG A CA 1
ATOM 632 C C . ARG A 1 89 ? -2.555 17.5 9.883 1 98.81 89 ARG A C 1
ATOM 634 O O . ARG A 1 89 ? -2.625 18.531 10.547 1 98.81 89 ARG A O 1
ATOM 641 N N . PHE A 1 90 ? -1.658 16.594 10.125 1 98.81 90 PHE A N 1
ATOM 642 C CA . PHE A 1 90 ? -0.741 16.719 11.25 1 98.81 90 PHE A CA 1
ATOM 643 C C . PHE A 1 90 ? 0.187 17.922 11.055 1 98.81 90 PHE A C 1
ATOM 645 O O . PHE A 1 90 ? 0.351 18.734 11.961 1 98.81 90 PHE A O 1
ATOM 652 N N . TRP A 1 91 ? 0.752 18.047 9.906 1 98.81 91 TRP A N 1
ATOM 653 C CA . TRP A 1 91 ? 1.775 19.062 9.719 1 98.81 91 TRP A CA 1
ATOM 654 C C . TRP A 1 91 ? 1.141 20.438 9.5 1 98.81 91 TRP A C 1
ATOM 656 O O . TRP A 1 91 ? 1.728 2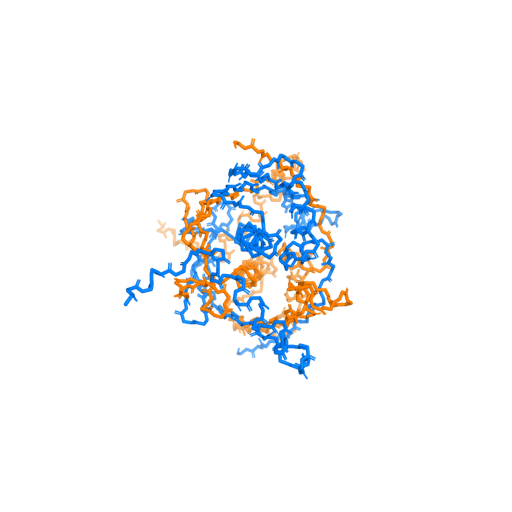1.469 9.852 1 98.81 91 TRP A O 1
ATOM 666 N N . ALA A 1 92 ? -0.106 20.453 8.922 1 98.75 92 ALA A N 1
ATOM 667 C CA . ALA A 1 92 ? -0.85 21.703 8.93 1 98.75 92 ALA A CA 1
ATOM 668 C C . ALA A 1 92 ? -1.045 22.219 10.352 1 98.75 92 ALA A C 1
ATOM 670 O O . ALA A 1 92 ? -0.796 23.391 10.633 1 98.75 92 ALA A O 1
ATOM 671 N N . ALA A 1 93 ? -1.445 21.328 11.227 1 98.5 93 ALA A N 1
ATOM 672 C CA . ALA A 1 93 ? -1.645 21.688 12.633 1 98.5 93 ALA A CA 1
ATOM 673 C C . ALA A 1 93 ? -0.335 22.125 13.273 1 98.5 93 ALA A C 1
ATOM 675 O O . ALA A 1 93 ? -0.287 23.156 13.945 1 98.5 93 ALA A O 1
ATOM 676 N N . GLU A 1 94 ? 0.727 21.422 13.055 1 98.31 94 GLU A N 1
ATOM 677 C CA . GLU A 1 94 ? 2.021 21.688 13.672 1 98.31 94 GLU A CA 1
ATOM 678 C C . GLU A 1 94 ? 2.604 23.016 13.195 1 98.31 94 GLU A C 1
ATOM 680 O O . GLU A 1 94 ? 3.195 23.75 13.984 1 98.31 94 GLU A O 1
ATOM 685 N N . LEU A 1 95 ? 2.398 23.328 11.906 1 98.31 95 LEU A N 1
ATOM 686 C CA . LEU A 1 95 ? 2.984 24.516 11.305 1 98.31 95 LEU A CA 1
ATOM 687 C C . LEU A 1 95 ? 2.049 25.719 11.453 1 98.31 95 LEU A C 1
ATOM 689 O O . LEU A 1 95 ? 2.393 26.828 11.047 1 98.31 95 LEU A O 1
ATOM 693 N N . GLY A 1 96 ? 0.86 25.453 12 1 98.12 96 GLY A N 1
ATOM 694 C CA . GLY A 1 96 ? -0.118 26.531 12.133 1 98.12 96 GLY A CA 1
ATOM 695 C C . GLY A 1 96 ? -0.678 27 10.797 1 98.12 96 GLY A C 1
ATOM 696 O O . GLY A 1 96 ? -0.91 28.188 10.602 1 98.12 96 GLY A O 1
ATOM 697 N N . ILE A 1 97 ? -0.794 26.141 9.852 1 98.62 97 ILE A N 1
ATOM 698 C CA . ILE A 1 97 ? -1.363 26.438 8.539 1 98.62 97 ILE A CA 1
ATOM 699 C C . ILE A 1 97 ? -2.799 25.922 8.469 1 98.62 97 ILE A C 1
ATOM 701 O O . ILE A 1 97 ? -3.025 24.719 8.367 1 98.62 97 ILE A O 1
ATOM 705 N N . PRO A 1 98 ? -3.789 26.844 8.578 1 98 98 PRO A N 1
ATOM 706 C CA . PRO A 1 98 ? -5.176 26.375 8.562 1 98 98 PRO A CA 1
ATOM 707 C C . PRO A 1 98 ? -5.527 25.625 7.273 1 98 98 PRO A C 1
ATOM 709 O O . PRO A 1 98 ? -5.223 26.109 6.18 1 98 98 PRO A O 1
ATOM 712 N N . LEU A 1 99 ? -6.105 24.453 7.371 1 98.31 99 LEU A N 1
ATOM 713 C CA . LEU A 1 99 ? -6.496 23.578 6.27 1 98.31 99 LEU A CA 1
ATOM 714 C C . LEU A 1 99 ? -7.93 23.094 6.438 1 98.31 99 LEU A C 1
ATOM 716 O O . LEU A 1 99 ? -8.234 22.359 7.375 1 98.31 99 LEU A O 1
ATOM 720 N N . ASP A 1 100 ? -8.844 23.516 5.562 1 97.69 100 ASP A N 1
ATOM 721 C CA . ASP A 1 100 ? -10.258 23.188 5.691 1 97.69 100 ASP A CA 1
ATOM 722 C C . ASP A 1 100 ? -10.562 21.828 5.062 1 97.69 100 ASP A C 1
ATOM 724 O O . ASP A 1 100 ? -11.172 20.969 5.703 1 97.69 100 ASP A O 1
ATOM 728 N N . ASP A 1 101 ? -10.141 21.672 3.828 1 98.31 101 ASP A N 1
ATOM 729 C CA . ASP A 1 101 ? -10.477 20.453 3.098 1 98.31 101 ASP A CA 1
ATOM 730 C C . ASP A 1 101 ? -9.281 19.984 2.266 1 98.31 101 ASP A C 1
ATOM 732 O O . ASP A 1 101 ? -8.438 20.781 1.866 1 98.31 101 ASP A O 1
ATOM 736 N N . ILE A 1 102 ? -9.258 18.75 2.012 1 98.88 102 ILE A N 1
ATOM 737 C CA . ILE A 1 102 ? -8.227 18.141 1.19 1 98.88 102 ILE A CA 1
ATOM 738 C C . ILE A 1 102 ? -8.836 17.031 0.326 1 98.88 102 ILE A C 1
ATOM 740 O O . ILE A 1 102 ? -9.617 16.219 0.815 1 98.88 102 ILE A O 1
ATOM 744 N N . THR A 1 103 ? -8.594 17.016 -0.92 1 98.88 103 THR A N 1
ATOM 745 C CA . THR A 1 103 ? -8.898 15.945 -1.864 1 98.88 103 THR A CA 1
ATOM 746 C C . THR A 1 103 ? -7.641 15.5 -2.604 1 98.88 103 THR A C 1
ATOM 748 O O . THR A 1 103 ? -6.809 16.328 -2.975 1 98.88 103 THR A O 1
ATOM 751 N N . ILE A 1 104 ? -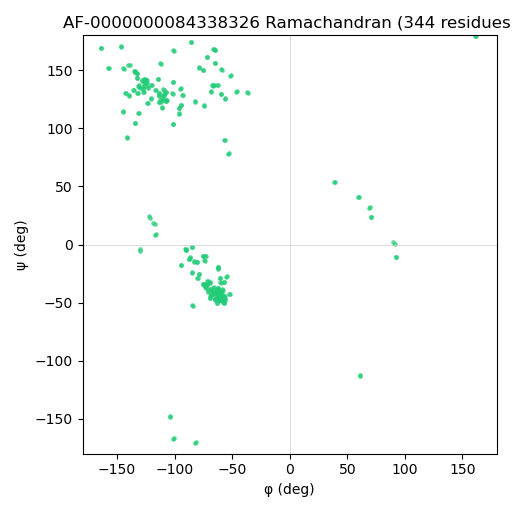7.512 14.242 -2.832 1 98.94 104 ILE A N 1
ATOM 752 C CA . ILE A 1 104 ? -6.316 13.703 -3.471 1 98.94 104 ILE A CA 1
ATOM 753 C C . ILE A 1 104 ? -6.711 12.688 -4.539 1 98.94 104 ILE A C 1
ATOM 755 O O . ILE A 1 104 ? -7.574 11.836 -4.305 1 98.94 104 ILE A O 1
ATOM 759 N N . ASP A 1 105 ? -6.125 12.797 -5.691 1 98.94 105 ASP A N 1
ATOM 760 C CA . ASP A 1 105 ? -6.203 11.82 -6.773 1 98.94 105 ASP A CA 1
ATOM 761 C C . ASP A 1 105 ? -4.848 11.172 -7.027 1 98.94 105 ASP A C 1
ATOM 763 O O . ASP A 1 105 ? -3.836 11.859 -7.16 1 98.94 105 ASP A O 1
ATOM 767 N N . VAL A 1 106 ? -4.84 9.867 -7.082 1 98.94 106 VAL A N 1
ATOM 768 C CA . VAL A 1 106 ? -3.602 9.141 -7.34 1 98.94 106 VAL A CA 1
ATOM 769 C C . VAL A 1 106 ? -3.795 8.195 -8.523 1 98.94 106 VAL A C 1
ATOM 771 O O . VAL A 1 106 ? -4.824 7.527 -8.625 1 98.94 106 VAL A O 1
ATOM 774 N N . GLU A 1 107 ? -2.857 8.125 -9.414 1 98.88 107 GLU A N 1
ATOM 775 C CA . GLU A 1 107 ? -2.83 7.121 -10.477 1 98.88 107 GLU A CA 1
ATOM 776 C C . GLU A 1 107 ? -1.455 6.473 -10.586 1 98.88 107 GLU A C 1
ATOM 778 O O . GLU A 1 107 ? -0.435 7.121 -10.344 1 98.88 107 GLU A O 1
ATOM 783 N N . GLY A 1 108 ? -1.412 5.191 -10.953 1 98.88 108 GLY A N 1
ATOM 784 C CA . GLY A 1 108 ? -0.197 4.434 -11.211 1 98.88 108 GLY A CA 1
ATOM 785 C C . GLY A 1 108 ? -0.225 3.688 -12.531 1 98.88 108 GLY A C 1
ATOM 786 O O . GLY A 1 108 ? -1.251 3.113 -12.898 1 98.88 108 GLY A O 1
ATOM 787 N N . ASP A 1 109 ? 0.855 3.768 -13.266 1 98.81 109 ASP A N 1
ATOM 788 C CA . ASP A 1 109 ? 1.026 3.029 -14.516 1 98.81 109 ASP A CA 1
ATOM 789 C C . ASP A 1 109 ? 1.729 1.695 -14.266 1 98.81 109 ASP A C 1
ATOM 791 O O . ASP A 1 109 ? 2.816 1.658 -13.688 1 98.81 109 ASP A O 1
ATOM 795 N N . LEU A 1 110 ? 1.088 0.654 -14.789 1 98.81 110 LEU A N 1
ATOM 796 C CA . LEU A 1 110 ? 1.671 -0.675 -14.648 1 98.81 110 LEU A CA 1
ATOM 797 C C . LEU A 1 110 ? 1.682 -1.413 -15.977 1 98.81 110 LEU A C 1
ATOM 799 O O . LEU A 1 110 ? 0.701 -1.372 -16.719 1 98.81 110 LEU A O 1
ATOM 803 N N . ASP A 1 111 ? 2.842 -1.981 -16.359 1 98.75 111 ASP A N 1
ATOM 804 C CA . ASP A 1 111 ? 2.965 -2.885 -17.5 1 98.75 111 ASP A CA 1
ATOM 805 C C . ASP A 1 111 ? 2.891 -4.344 -17.047 1 98.75 111 ASP A C 1
ATOM 807 O O . ASP A 1 111 ? 3.818 -4.852 -16.422 1 98.75 111 ASP A O 1
ATOM 811 N N . VAL A 1 112 ? 1.782 -5.074 -17.453 1 98.5 112 VAL A N 1
ATOM 812 C CA . VAL A 1 112 ? 1.477 -6.387 -16.891 1 98.5 112 VAL A CA 1
ATOM 813 C C . VAL A 1 112 ? 2.455 -7.422 -17.438 1 98.5 112 VAL A C 1
ATOM 815 O O . VAL A 1 112 ? 2.518 -8.555 -16.953 1 98.5 112 VAL A O 1
ATOM 818 N N . ARG A 1 113 ? 3.291 -7.109 -18.453 1 98.69 113 ARG A N 1
ATOM 819 C CA . ARG A 1 113 ? 4.277 -8.055 -18.969 1 98.69 113 ARG A CA 1
ATOM 820 C C . ARG A 1 113 ? 5.266 -8.469 -17.875 1 98.69 113 ARG A C 1
ATOM 822 O O . ARG A 1 113 ? 5.789 -9.578 -17.891 1 98.69 113 ARG A O 1
ATOM 829 N N . GLY A 1 114 ? 5.512 -7.586 -16.891 1 98.5 114 GLY A N 1
ATOM 830 C CA . GLY A 1 114 ? 6.371 -7.918 -15.773 1 98.5 114 GLY A CA 1
ATOM 831 C C . GLY A 1 114 ? 5.762 -8.953 -14.844 1 98.5 114 GLY A C 1
ATOM 832 O O . GLY A 1 114 ? 6.418 -9.93 -14.477 1 98.5 114 GLY A O 1
ATOM 833 N N . PHE A 1 115 ? 4.48 -8.781 -14.539 1 98.56 115 PHE A N 1
ATOM 834 C CA . PHE A 1 115 ? 3.756 -9.695 -13.664 1 98.56 115 PHE A CA 1
ATOM 835 C C . PHE A 1 115 ? 3.641 -11.078 -14.305 1 98.56 115 PHE A C 1
ATOM 837 O O . PHE A 1 115 ? 3.867 -12.094 -13.641 1 98.56 115 PHE A O 1
ATOM 844 N N . PHE A 1 116 ? 3.385 -11.133 -15.539 1 98.25 116 PHE A N 1
ATOM 845 C CA . PHE A 1 116 ? 3.119 -12.398 -16.219 1 98.25 116 PHE A CA 1
ATOM 846 C C . PHE A 1 116 ? 4.406 -13 -16.75 1 98.25 116 PHE A C 1
ATOM 848 O O . PHE A 1 116 ? 4.391 -14.078 -17.359 1 98.25 116 PHE A O 1
ATOM 855 N N . GLY A 1 117 ? 5.539 -12.289 -16.609 1 97.56 117 GLY A N 1
ATOM 856 C CA . GLY A 1 117 ? 6.816 -12.797 -17.078 1 97.56 117 GLY A CA 1
ATOM 857 C C . GLY A 1 117 ? 6.926 -12.828 -18.594 1 97.56 117 GLY A C 1
ATOM 858 O O . GLY A 1 117 ? 7.652 -13.656 -19.156 1 97.56 117 GLY A O 1
ATOM 859 N N . ALA A 1 118 ? 6.16 -12.016 -19.266 1 97.62 118 ALA A N 1
ATOM 860 C CA . ALA A 1 118 ? 6.16 -11.961 -20.734 1 97.62 118 ALA A CA 1
ATOM 861 C C . ALA A 1 118 ? 7.359 -11.172 -21.25 1 97.62 118 ALA A C 1
ATOM 863 O O . ALA A 1 118 ? 7.75 -11.32 -22.406 1 97.62 118 ALA A O 1
ATOM 864 N N . ASP A 1 119 ? 7.902 -10.266 -20.469 1 97.25 119 ASP A N 1
ATOM 865 C CA . ASP A 1 119 ? 9.094 -9.477 -20.781 1 97.25 119 ASP A CA 1
ATOM 866 C C . ASP A 1 119 ? 9.93 -9.227 -19.531 1 97.25 119 ASP A C 1
ATOM 868 O O . ASP A 1 119 ? 9.547 -8.438 -18.672 1 97.25 119 ASP A O 1
ATOM 872 N N . ASP A 1 120 ? 11.109 -9.742 -19.469 1 95.31 120 ASP A N 1
ATOM 873 C CA . ASP A 1 120 ? 11.953 -9.711 -18.281 1 95.31 120 ASP A CA 1
ATOM 874 C C . ASP A 1 120 ? 12.539 -8.32 -18.062 1 95.31 120 ASP A C 1
ATOM 876 O O . ASP A 1 120 ? 13.07 -8.023 -16.984 1 95.31 120 ASP A O 1
ATOM 880 N N . SER A 1 121 ? 12.477 -7.477 -18.984 1 97.12 121 SER A N 1
ATOM 881 C CA . SER A 1 121 ? 13.016 -6.129 -18.844 1 97.12 121 SER A CA 1
ATOM 882 C C . SER A 1 121 ? 12 -5.184 -18.219 1 97.12 121 SER A C 1
ATOM 884 O O . SER A 1 121 ? 12.336 -4.059 -17.844 1 97.12 121 SER A O 1
ATOM 886 N N . VAL A 1 122 ? 10.797 -5.652 -18.125 1 98.19 122 VAL A N 1
ATOM 887 C CA . VAL A 1 122 ? 9.711 -4.859 -17.547 1 98.19 122 VAL A CA 1
ATOM 888 C C . VAL A 1 122 ? 9.562 -5.195 -16.062 1 98.19 122 VAL A C 1
ATOM 890 O O . VAL A 1 122 ? 9.367 -6.359 -15.703 1 98.19 122 VAL A O 1
ATOM 893 N N . ARG A 1 123 ? 9.727 -4.203 -15.164 1 98.5 123 ARG A N 1
ATOM 894 C CA . ARG A 1 123 ? 9.539 -4.473 -13.742 1 98.5 123 ARG A CA 1
ATOM 895 C C . ARG A 1 123 ? 8.086 -4.848 -13.445 1 98.5 123 ARG A C 1
ATOM 897 O O . ARG A 1 123 ? 7.172 -4.391 -14.133 1 98.5 123 ARG A O 1
ATOM 904 N N . PRO A 1 124 ? 7.863 -5.578 -12.344 1 98.81 124 PRO A N 1
ATOM 905 C CA . PRO A 1 124 ? 6.488 -5.965 -12.023 1 98.81 124 PRO A CA 1
ATOM 906 C C . PRO A 1 124 ? 5.664 -4.805 -11.469 1 98.81 124 PRO A C 1
ATOM 908 O O . PRO A 1 124 ? 4.461 -4.715 -11.734 1 98.81 124 PRO A O 1
ATOM 911 N N . GLY A 1 125 ? 6.273 -3.91 -10.719 1 98.88 125 GLY A N 1
ATOM 912 C CA . GLY A 1 125 ? 5.543 -2.844 -10.047 1 98.88 125 GLY A CA 1
ATOM 913 C C . GLY A 1 125 ? 5.25 -1.663 -10.953 1 98.88 125 GLY A C 1
ATOM 914 O O . GLY A 1 125 ? 5.402 -1.758 -12.18 1 98.88 125 GLY A O 1
ATOM 915 N N . PHE A 1 126 ? 4.75 -0.546 -10.367 1 98.94 126 PHE A N 1
ATOM 916 C CA . PHE A 1 126 ? 4.414 0.665 -11.109 1 98.94 126 PHE A CA 1
ATOM 917 C C . PHE A 1 126 ? 5.656 1.254 -11.773 1 98.94 126 PHE A C 1
ATOM 919 O O . PHE A 1 126 ? 6.727 1.299 -11.164 1 98.94 126 PHE A O 1
ATOM 926 N N . GLY A 1 127 ? 5.52 1.687 -13 1 98.81 127 GLY A N 1
ATOM 927 C CA . GLY A 1 127 ? 6.559 2.482 -13.633 1 98.81 127 GLY A CA 1
ATOM 928 C C . GLY A 1 127 ? 6.621 3.906 -13.109 1 98.81 127 GLY A C 1
ATOM 929 O O . GLY A 1 127 ? 7.703 4.492 -13.016 1 98.81 127 GLY A O 1
ATOM 930 N N . GLU A 1 128 ? 5.449 4.41 -12.812 1 98.75 128 GLU A N 1
ATOM 931 C CA . GLU A 1 128 ? 5.309 5.754 -12.266 1 98.75 128 GLU A CA 1
ATOM 932 C C . GLU A 1 128 ? 3.992 5.906 -11.508 1 98.75 128 GLU A C 1
ATOM 934 O O . GLU A 1 128 ? 3.014 5.215 -11.812 1 98.75 128 GLU A O 1
ATOM 939 N N . VAL A 1 129 ? 4.012 6.82 -10.5 1 98.94 129 VAL A N 1
ATOM 940 C CA . VAL A 1 129 ? 2.816 7.211 -9.766 1 98.94 129 VAL A CA 1
ATOM 941 C C . VAL A 1 129 ? 2.68 8.734 -9.773 1 98.94 129 VAL A C 1
ATOM 943 O O . VAL A 1 129 ? 3.664 9.453 -9.586 1 98.94 129 VAL A O 1
ATOM 946 N N . ARG A 1 130 ? 1.528 9.219 -10.047 1 98.94 130 ARG A N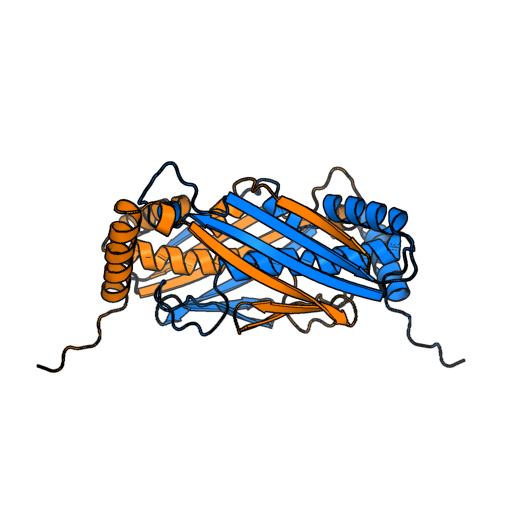 1
ATOM 947 C CA . ARG A 1 130 ? 1.213 10.648 -10 1 98.94 130 ARG A CA 1
ATOM 948 C C . ARG A 1 130 ? 0.16 10.945 -8.938 1 98.94 130 ARG A C 1
ATOM 950 O O . ARG A 1 130 ? -0.849 10.242 -8.844 1 98.94 130 ARG A O 1
ATOM 957 N N . VAL A 1 131 ? 0.441 11.961 -8.156 1 98.94 131 VAL A N 1
ATOM 958 C CA . VAL A 1 131 ? -0.432 12.398 -7.07 1 98.94 131 VAL A CA 1
ATOM 959 C C . VAL A 1 131 ? -0.866 13.844 -7.301 1 98.94 131 VAL A C 1
ATOM 961 O O . VAL A 1 131 ? -0.028 14.719 -7.512 1 98.94 131 VAL A O 1
ATOM 964 N N . VAL A 1 132 ? -2.158 14.078 -7.297 1 98.94 132 VAL A N 1
ATOM 965 C CA . VAL A 1 132 ? -2.693 15.43 -7.324 1 98.9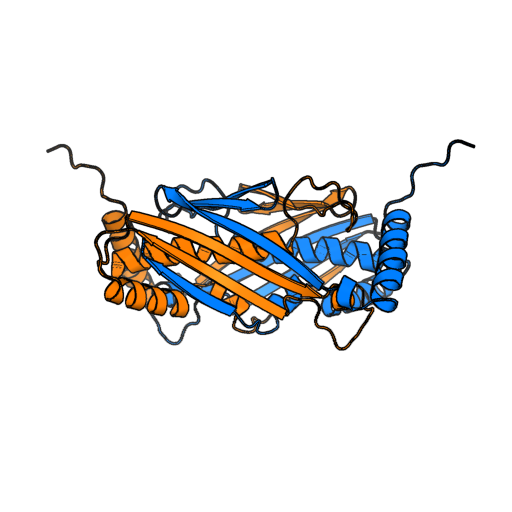4 132 VAL A CA 1
ATOM 966 C C . VAL A 1 132 ? -3.361 15.75 -5.988 1 98.94 132 VAL A C 1
ATOM 968 O O . VAL A 1 132 ? -4.348 15.117 -5.613 1 98.94 132 VAL A O 1
ATOM 971 N N . VAL A 1 133 ? -2.842 16.719 -5.328 1 98.94 133 VAL A N 1
ATOM 972 C CA . VAL A 1 133 ? -3.361 17.156 -4.039 1 98.94 133 VAL A CA 1
ATOM 973 C C . VAL A 1 133 ? -4.078 18.5 -4.203 1 98.94 133 VAL A C 1
ATOM 975 O O . VAL A 1 133 ? -3.494 19.469 -4.688 1 98.94 133 VAL A O 1
ATOM 978 N N . THR A 1 134 ? -5.32 18.516 -3.777 1 98.94 134 THR A N 1
ATOM 979 C CA . THR A 1 134 ? -6.09 19.75 -3.764 1 98.94 134 THR A CA 1
ATOM 980 C C . THR A 1 134 ? -6.402 20.172 -2.332 1 98.94 134 THR A C 1
ATOM 982 O O . THR A 1 134 ? -7.047 19.438 -1.585 1 98.94 134 THR A O 1
ATOM 985 N N . LEU A 1 135 ? -5.973 21.391 -2.014 1 98.81 135 LEU A N 1
ATOM 986 C CA . LEU A 1 135 ? -6.164 21.938 -0.669 1 98.81 135 LEU A CA 1
ATOM 987 C C . LEU A 1 135 ? -7.102 23.141 -0.692 1 98.81 135 LEU A C 1
ATOM 989 O O . LEU A 1 135 ? -7.066 23.938 -1.626 1 98.81 135 LEU A O 1
ATOM 993 N N . SER A 1 136 ? -7.902 23.203 0.329 1 98.06 136 SER A N 1
ATOM 994 C CA . SER A 1 136 ? -8.742 24.375 0.525 1 98.06 136 SER A CA 1
ATOM 995 C C . SER A 1 136 ? -8.586 24.938 1.935 1 98.06 136 SER A C 1
ATOM 997 O O . SER A 1 136 ? -8.469 24.188 2.9 1 98.06 136 SER A O 1
ATOM 999 N N . GLY A 1 137 ? -8.562 26.172 2.07 1 97.62 137 GLY A N 1
ATOM 1000 C CA . GLY A 1 137 ? -8.438 26.891 3.33 1 97.62 137 GLY A CA 1
ATOM 1001 C C . GLY A 1 137 ? -7.996 28.328 3.16 1 97.62 137 GLY A C 1
ATOM 1002 O O . GLY A 1 137 ? -7.855 28.812 2.033 1 97.62 137 GLY A O 1
ATOM 1003 N N . PRO A 1 138 ? -7.879 29.016 4.223 1 97.81 138 PRO A N 1
ATOM 1004 C CA . PRO A 1 138 ? -7.648 30.453 4.16 1 97.81 138 PRO A CA 1
ATOM 1005 C C . PRO A 1 138 ? -6.172 30.812 4.004 1 97.81 138 PRO A C 1
ATOM 1007 O O . PRO A 1 138 ? -5.832 31.984 3.822 1 97.81 138 PRO A O 1
ATOM 1010 N N . ALA A 1 139 ? -5.352 29.797 3.996 1 96.81 139 ALA A N 1
ATOM 1011 C CA . ALA A 1 139 ? -3.932 30.109 3.877 1 96.81 139 ALA A CA 1
ATOM 1012 C C . ALA A 1 139 ? -3.559 30.422 2.432 1 96.81 139 ALA A C 1
ATOM 1014 O O . ALA A 1 139 ? -4.262 30.016 1.501 1 96.81 139 ALA A O 1
ATOM 1015 N N . GLY A 1 140 ? -2.547 31.219 2.189 1 94.56 140 GLY A N 1
ATOM 1016 C CA . GLY A 1 140 ? -2.066 31.516 0.85 1 94.56 140 GLY A CA 1
ATOM 1017 C C . GLY A 1 140 ? -1.345 30.359 0.201 1 94.56 140 GLY A C 1
ATOM 1018 O O . GLY A 1 140 ? -0.921 29.422 0.887 1 94.56 140 GLY A O 1
ATOM 1019 N N . GLU A 1 141 ? -1.221 30.406 -1.095 1 97 141 GLU A N 1
ATOM 1020 C CA . GLU A 1 141 ? -0.623 29.328 -1.885 1 97 141 GLU A CA 1
ATOM 1021 C C . GLU A 1 141 ? 0.808 29.047 -1.438 1 97 141 GLU A C 1
ATOM 1023 O O . GLU A 1 141 ? 1.234 27.891 -1.397 1 97 141 GLU A O 1
ATOM 1028 N N . GLU A 1 142 ? 1.53 30.016 -1.119 1 97.94 142 GLU A N 1
ATOM 1029 C CA . GLU A 1 142 ? 2.916 29.844 -0.697 1 97.94 142 GLU A CA 1
ATOM 1030 C C . GLU A 1 142 ? 3.008 29 0.564 1 97.94 142 GLU A C 1
ATOM 1032 O O . GLU A 1 142 ? 3.865 28.125 0.666 1 97.94 142 GLU A O 1
ATOM 1037 N N . ARG A 1 143 ? 2.127 29.297 1.536 1 98.38 143 ARG A N 1
ATOM 1038 C CA . ARG A 1 143 ? 2.1 28.516 2.768 1 98.38 143 ARG A CA 1
ATOM 1039 C C . ARG A 1 143 ? 1.72 27.062 2.486 1 98.38 143 ARG A C 1
ATOM 1041 O O . ARG A 1 143 ? 2.283 26.141 3.08 1 98.38 143 ARG A O 1
ATOM 1048 N N . TYR A 1 144 ? 0.803 26.828 1.569 1 98.69 144 TYR A N 1
ATOM 1049 C CA . TYR A 1 144 ? 0.402 25.469 1.222 1 98.69 144 TYR A CA 1
ATOM 1050 C C . TYR A 1 144 ? 1.524 24.75 0.493 1 98.69 144 TYR A C 1
ATOM 1052 O O . TYR A 1 144 ? 1.684 23.531 0.645 1 98.69 144 TYR A O 1
ATOM 1060 N N . ARG A 1 145 ? 2.33 25.453 -0.287 1 98.5 145 ARG A N 1
ATOM 1061 C CA . ARG A 1 145 ? 3.488 24.828 -0.922 1 98.5 145 ARG A CA 1
ATOM 1062 C C . ARG A 1 145 ? 4.527 24.422 0.116 1 98.5 145 ARG A C 1
ATOM 1064 O O . ARG A 1 145 ? 5.16 23.375 -0.012 1 98.5 145 ARG A O 1
ATOM 1071 N N . GLU A 1 146 ? 4.719 25.328 1.111 1 98.62 146 GLU A N 1
ATOM 1072 C CA . GLU A 1 146 ? 5.578 24.953 2.232 1 98.62 146 GLU A CA 1
ATOM 1073 C C . GLU A 1 146 ? 5.078 23.688 2.924 1 98.62 146 GLU A C 1
ATOM 1075 O O . GLU A 1 146 ? 5.859 22.797 3.229 1 98.62 146 GLU A O 1
ATOM 1080 N N . LEU A 1 147 ? 3.797 23.656 3.162 1 98.88 147 LEU A N 1
ATOM 1081 C CA . LEU A 1 147 ? 3.172 22.5 3.775 1 98.88 147 LEU A CA 1
ATOM 1082 C C . LEU A 1 147 ? 3.396 21.25 2.928 1 98.88 147 LEU A C 1
ATOM 1084 O O . LEU A 1 147 ? 3.791 20.203 3.447 1 98.88 147 LEU A O 1
ATOM 1088 N N . ALA A 1 148 ? 3.23 21.344 1.648 1 98.81 148 ALA A N 1
ATOM 1089 C CA . ALA A 1 148 ? 3.391 20.219 0.741 1 98.81 148 ALA A CA 1
ATOM 1090 C C . ALA A 1 148 ? 4.816 19.672 0.79 1 98.81 148 ALA A C 1
ATOM 1092 O O . ALA A 1 148 ? 5.023 18.453 0.802 1 98.81 148 ALA A O 1
ATOM 1093 N N . ALA A 1 149 ? 5.781 20.578 0.807 1 98.56 149 ALA A N 1
ATOM 1094 C CA . ALA A 1 149 ? 7.18 20.156 0.877 1 98.56 149 ALA A CA 1
ATOM 1095 C C . ALA A 1 149 ? 7.465 19.406 2.178 1 98.56 149 ALA A C 1
ATOM 1097 O O . ALA A 1 149 ? 8.18 18.406 2.182 1 98.56 149 ALA A O 1
ATOM 1098 N N . THR A 1 150 ? 6.922 19.922 3.264 1 98.75 150 THR A N 1
ATOM 1099 C CA . THR A 1 150 ? 7.09 19.281 4.562 1 98.75 150 THR A CA 1
ATOM 1100 C C . THR A 1 150 ? 6.445 17.891 4.57 1 98.75 150 THR A C 1
ATOM 1102 O O . THR A 1 150 ? 7.027 16.938 5.074 1 98.75 150 THR A O 1
ATOM 1105 N N . VAL A 1 151 ? 5.238 17.766 3.994 1 98.81 151 VAL A N 1
ATOM 1106 C CA . VAL A 1 151 ? 4.512 16.5 3.924 1 98.81 151 VAL A CA 1
ATOM 1107 C C . VAL A 1 151 ? 5.305 15.492 3.096 1 98.81 151 VAL A C 1
ATOM 1109 O O . VAL A 1 151 ? 5.434 14.328 3.482 1 98.81 151 VAL A O 1
ATOM 1112 N N . ASP A 1 152 ? 5.883 15.945 1.979 1 98.12 152 ASP A N 1
ATOM 1113 C CA . ASP A 1 152 ? 6.684 15.062 1.135 1 98.12 152 ASP A CA 1
ATOM 1114 C C . ASP A 1 152 ? 7.871 14.484 1.909 1 98.12 152 ASP A C 1
ATOM 1116 O O . ASP A 1 152 ? 8.266 13.344 1.683 1 98.12 152 ASP A O 1
ATOM 1120 N N . ALA A 1 153 ? 8.398 15.242 2.812 1 98.38 153 ALA A N 1
ATOM 1121 C CA . ALA A 1 153 ? 9.586 14.836 3.561 1 98.38 153 ALA A CA 1
ATOM 1122 C C . ALA A 1 153 ? 9.219 13.883 4.695 1 98.38 153 ALA A C 1
ATOM 1124 O O . ALA A 1 153 ? 10.086 13.188 5.234 1 98.38 153 ALA A O 1
ATOM 1125 N N . HIS A 1 154 ? 7.938 13.781 5.074 1 98.81 154 HIS A N 1
ATOM 1126 C CA . HIS A 1 154 ? 7.66 13.125 6.348 1 98.81 154 HIS A CA 1
ATOM 1127 C C . HIS A 1 154 ? 6.582 12.055 6.195 1 98.81 154 HIS A C 1
ATOM 1129 O O . HIS A 1 154 ? 6.289 11.32 7.145 1 98.81 154 HIS A O 1
ATOM 1135 N N . CYS A 1 155 ? 5.941 11.883 5.039 1 98.94 155 CYS A N 1
ATOM 1136 C CA . CYS A 1 155 ? 4.875 10.906 4.836 1 98.94 155 CYS A CA 1
ATOM 1137 C C . CYS A 1 155 ? 5.43 9.492 4.754 1 98.94 155 CYS A C 1
ATOM 1139 O O . CYS A 1 155 ? 6.156 9.164 3.812 1 98.94 155 CYS A O 1
ATOM 1141 N N . PRO A 1 156 ? 5.02 8.578 5.652 1 98.94 156 PRO A N 1
ATOM 1142 C CA . PRO A 1 156 ? 5.59 7.23 5.711 1 98.94 156 PRO A CA 1
ATOM 1143 C C . PRO A 1 156 ? 5.383 6.441 4.418 1 98.94 156 PRO A C 1
ATOM 1145 O O . PRO A 1 156 ? 6.336 5.859 3.891 1 98.94 156 PRO A O 1
ATOM 1148 N N . VAL A 1 157 ? 4.195 6.414 3.859 1 99 157 VAL A N 1
ATOM 1149 C CA . VAL A 1 157 ? 3.939 5.547 2.711 1 99 157 VAL A CA 1
ATOM 1150 C C . VAL A 1 157 ? 4.574 6.152 1.46 1 99 157 VAL A C 1
ATOM 1152 O O . VAL A 1 157 ? 5.059 5.422 0.589 1 99 157 VAL A O 1
ATOM 1155 N N . LEU A 1 158 ? 4.602 7.512 1.363 1 98.94 158 LEU A N 1
ATOM 1156 C CA . LEU A 1 158 ? 5.375 8.094 0.271 1 98.94 158 LEU A CA 1
ATOM 1157 C C . LEU A 1 158 ? 6.836 7.664 0.351 1 98.94 158 LEU A C 1
ATOM 1159 O O . LEU A 1 158 ? 7.449 7.352 -0.671 1 98.94 158 LEU A O 1
ATOM 1163 N N . ASP A 1 159 ? 7.434 7.727 1.543 1 98.94 159 ASP A N 1
ATOM 1164 C CA . ASP A 1 159 ? 8.805 7.254 1.733 1 98.94 159 ASP A CA 1
ATOM 1165 C C . ASP A 1 159 ? 8.961 5.824 1.22 1 98.94 159 ASP A C 1
ATOM 1167 O O . ASP A 1 159 ? 9.969 5.5 0.584 1 98.94 159 ASP A O 1
ATOM 1171 N N . LEU A 1 160 ? 8.016 4.922 1.473 1 98.88 160 LEU A N 1
ATOM 1172 C CA . LEU A 1 160 ? 8.062 3.531 1.031 1 98.88 160 LEU A CA 1
ATOM 1173 C C . LEU A 1 160 ? 8.094 3.447 -0.491 1 98.88 160 LEU A C 1
ATOM 1175 O O . LEU A 1 160 ? 8.75 2.564 -1.054 1 98.88 160 LEU A O 1
ATOM 1179 N N . PHE A 1 161 ? 7.312 4.32 -1.186 1 98.88 161 PHE A N 1
ATOM 1180 C CA . PHE A 1 161 ? 7.277 4.305 -2.643 1 98.88 161 PHE A CA 1
ATOM 1181 C C . PHE A 1 161 ? 8.578 4.84 -3.223 1 98.88 161 PHE A C 1
ATOM 1183 O O . PHE A 1 161 ? 9.047 4.359 -4.258 1 98.88 161 PHE A O 1
ATOM 1190 N N . ARG A 1 162 ? 9.203 5.762 -2.529 1 98.81 162 ARG A N 1
ATOM 1191 C CA . ARG A 1 162 ? 10.32 6.492 -3.125 1 98.81 162 ARG A CA 1
ATOM 1192 C C . ARG A 1 162 ? 11.648 5.848 -2.766 1 98.81 162 ARG A C 1
ATOM 1194 O O . ARG A 1 162 ? 12.672 6.137 -3.387 1 98.81 162 ARG A O 1
ATOM 1201 N N . ASN A 1 163 ? 11.664 5.027 -1.764 1 98.75 163 ASN A N 1
ATOM 1202 C CA . ASN A 1 163 ? 12.906 4.445 -1.259 1 98.75 163 ASN A CA 1
ATOM 1203 C C . ASN A 1 163 ? 12.758 2.949 -1.006 1 98.75 163 ASN A C 1
ATOM 1205 O O . ASN A 1 163 ? 11.703 2.488 -0.577 1 98.75 163 ASN A O 1
ATOM 1209 N N . PRO A 1 164 ? 13.906 2.166 -1.177 1 98.81 164 PRO A N 1
ATOM 1210 C CA . PRO A 1 164 ? 13.82 0.734 -0.877 1 98.81 164 PRO A CA 1
ATOM 1211 C C . PRO A 1 164 ? 13.609 0.455 0.609 1 98.81 164 PRO A C 1
ATOM 1213 O O . PRO A 1 164 ? 14.18 1.147 1.457 1 98.81 164 PRO A O 1
ATOM 1216 N N . THR A 1 165 ? 12.781 -0.417 0.891 1 98.88 165 THR A N 1
ATOM 1217 C CA . THR A 1 165 ? 12.586 -0.986 2.219 1 98.88 165 THR A CA 1
ATOM 1218 C C . THR A 1 165 ? 13.062 -2.434 2.264 1 98.88 165 THR A C 1
ATOM 1220 O O . THR A 1 165 ? 12.672 -3.248 1.422 1 98.88 165 THR A O 1
ATOM 1223 N N . PRO A 1 166 ? 13.992 -2.82 3.199 1 98.81 166 PRO A N 1
ATOM 1224 C CA . PRO A 1 166 ? 14.328 -4.238 3.352 1 98.81 166 PRO A CA 1
ATOM 1225 C C . PRO A 1 166 ? 13.109 -5.109 3.639 1 98.81 166 PRO A C 1
ATOM 1227 O O . PRO A 1 166 ? 12.328 -4.809 4.547 1 98.81 166 PRO A O 1
ATOM 1230 N N . VAL A 1 167 ? 12.859 -6.168 2.846 1 98.94 167 VAL A N 1
ATOM 1231 C CA . VAL A 1 167 ? 11.789 -7.133 3.039 1 98.94 167 VAL A CA 1
ATOM 1232 C C . VAL A 1 167 ? 12.367 -8.539 3.139 1 98.94 167 VAL A C 1
ATOM 1234 O O . VAL A 1 167 ? 13.086 -8.992 2.244 1 98.94 167 VAL A O 1
ATOM 1237 N N . THR A 1 168 ? 12.117 -9.195 4.219 1 98.62 168 THR A N 1
ATOM 1238 C CA . THR A 1 168 ? 12.508 -10.586 4.387 1 98.62 168 THR A CA 1
ATOM 1239 C C . THR A 1 168 ? 11.289 -11.508 4.332 1 98.62 168 THR A C 1
ATOM 1241 O O . THR A 1 168 ? 10.289 -11.258 5.004 1 98.62 168 THR A O 1
ATOM 1244 N N . THR A 1 169 ? 11.383 -12.562 3.537 1 98.5 169 THR A N 1
ATOM 1245 C CA . THR A 1 169 ? 10.305 -13.523 3.402 1 98.5 169 THR A CA 1
ATOM 1246 C C . THR A 1 169 ? 10.711 -14.883 3.963 1 98.5 169 THR A C 1
ATOM 1248 O O . THR A 1 169 ? 11.789 -15.391 3.646 1 98.5 169 THR A O 1
ATOM 1251 N N . THR A 1 170 ? 9.906 -15.422 4.828 1 98.56 170 THR A N 1
ATOM 1252 C CA . THR A 1 170 ? 10.055 -16.781 5.324 1 98.56 170 THR A CA 1
ATOM 1253 C C . THR A 1 170 ? 8.945 -17.688 4.773 1 98.56 170 THR A C 1
ATOM 1255 O O . THR A 1 170 ? 7.766 -17.328 4.844 1 98.56 170 THR A O 1
ATOM 1258 N N . LEU A 1 171 ? 9.312 -18.844 4.215 1 98.69 171 LEU A N 1
ATOM 1259 C CA . LEU A 1 171 ? 8.359 -19.812 3.688 1 98.69 171 LEU A CA 1
ATOM 1260 C C . LEU A 1 171 ? 8.164 -20.969 4.66 1 98.69 171 LEU A C 1
ATOM 1262 O O . LEU A 1 171 ? 9.133 -21.531 5.164 1 98.69 171 LEU A O 1
ATOM 1266 N N . ARG A 1 172 ? 6.902 -21.234 4.918 1 98.44 172 ARG A N 1
ATOM 1267 C CA . ARG A 1 172 ? 6.504 -22.422 5.664 1 98.44 172 ARG A CA 1
ATOM 1268 C C . ARG A 1 172 ? 5.598 -23.312 4.824 1 98.44 172 ARG A C 1
ATOM 1270 O O . ARG A 1 172 ? 4.734 -22.812 4.094 1 98.44 172 ARG A O 1
ATOM 1277 N N . VAL A 1 173 ? 5.879 -24.641 4.918 1 97.62 173 VAL A N 1
ATOM 1278 C CA . VAL A 1 173 ? 5.02 -25.609 4.25 1 97.62 173 VAL A CA 1
ATOM 1279 C C . VAL A 1 173 ? 4.262 -26.438 5.293 1 97.62 173 VAL A C 1
ATOM 1281 O O . VAL A 1 173 ? 4.867 -27.016 6.195 1 97.62 173 VAL A O 1
ATOM 1284 N N . ALA A 1 174 ? 2.988 -26.438 5.238 1 90 174 ALA A N 1
ATOM 1285 C CA . ALA A 1 174 ? 2.139 -27.125 6.211 1 90 174 ALA A CA 1
ATOM 1286 C C . ALA A 1 174 ? 1.608 -28.438 5.648 1 90 174 ALA A C 1
ATOM 1288 O O . ALA A 1 174 ? 1.44 -28.578 4.438 1 90 174 ALA A O 1
ATOM 1289 N N . MET B 1 1 ? -22.984 -33.25 -22.234 1 42.19 1 MET B N 1
ATOM 1290 C CA . MET B 1 1 ? -21.828 -33.5 -21.375 1 42.19 1 MET B CA 1
ATOM 1291 C C . MET B 1 1 ? -21.578 -32.312 -20.453 1 42.19 1 MET B C 1
ATOM 1293 O O . MET B 1 1 ? -21.391 -31.188 -20.938 1 42.19 1 MET B O 1
ATOM 1297 N N . SER B 1 2 ? -22.172 -32.062 -19.281 1 53.56 2 SER B N 1
ATOM 1298 C CA . SER B 1 2 ? -22.266 -30.938 -18.359 1 53.56 2 SER B CA 1
ATOM 1299 C C . SER B 1 2 ? -20.875 -30.422 -17.984 1 53.56 2 SER B C 1
ATOM 1301 O O . SER B 1 2 ? -20.078 -31.125 -17.375 1 53.56 2 SER B O 1
ATOM 1303 N N . SER B 1 3 ? -20.188 -29.688 -18.719 1 60.31 3 SER B N 1
ATOM 1304 C CA . SER B 1 3 ? -18.781 -29.328 -18.609 1 60.31 3 SER B CA 1
ATOM 1305 C C . SER B 1 3 ? -18.469 -28.688 -17.266 1 60.31 3 SER B C 1
ATOM 1307 O O . SER B 1 3 ? -19.094 -27.703 -16.875 1 60.31 3 SER B O 1
ATOM 1309 N N . ALA B 1 4 ? -18.109 -29.469 -16.25 1 79.56 4 ALA B N 1
ATOM 1310 C CA . ALA B 1 4 ? -17.781 -29.031 -14.898 1 79.56 4 ALA B CA 1
ATOM 1311 C C . ALA B 1 4 ? -17.016 -27.703 -14.922 1 79.56 4 ALA B C 1
ATOM 1313 O O . ALA B 1 4 ? -16.281 -27.422 -15.883 1 79.56 4 ALA B O 1
ATOM 1314 N N . ALA B 1 5 ? -17.422 -26.828 -14.18 1 82.31 5 ALA B N 1
ATOM 1315 C CA . ALA B 1 5 ? -16.734 -25.547 -14.055 1 82.31 5 ALA B CA 1
ATOM 1316 C C . ALA B 1 5 ? -15.227 -25.75 -13.891 1 82.31 5 ALA B C 1
ATOM 1318 O O . ALA B 1 5 ? -14.781 -26.641 -13.172 1 82.31 5 ALA B O 1
ATOM 1319 N N . PRO B 1 6 ? -14.469 -25.047 -14.656 1 90.75 6 PRO B N 1
ATOM 1320 C CA . PRO B 1 6 ? -13.016 -25.172 -14.523 1 90.75 6 PRO B CA 1
ATOM 1321 C C . PRO B 1 6 ? -12.547 -25 -13.078 1 90.75 6 PRO B C 1
ATOM 1323 O O . PRO B 1 6 ? -13.148 -24.25 -12.305 1 90.75 6 PRO B O 1
ATOM 1326 N N . THR B 1 7 ? -11.484 -25.781 -12.781 1 94.62 7 THR B N 1
ATOM 1327 C CA . THR B 1 7 ? -10.828 -25.562 -11.5 1 94.62 7 THR B CA 1
ATOM 1328 C C . THR B 1 7 ? -10.188 -24.172 -11.445 1 94.62 7 THR B C 1
ATOM 1330 O O . THR B 1 7 ? -10.062 -23.5 -12.469 1 94.62 7 THR B O 1
ATOM 1333 N N . ARG B 1 8 ? -9.773 -23.688 -10.32 1 95.44 8 ARG B N 1
ATOM 1334 C CA . ARG B 1 8 ? -9.078 -22.406 -10.156 1 95.44 8 ARG B CA 1
ATOM 1335 C C . ARG B 1 8 ? -7.828 -22.344 -11.031 1 95.44 8 ARG B C 1
ATOM 1337 O O . ARG B 1 8 ? -7.617 -21.375 -11.758 1 95.44 8 ARG B O 1
ATOM 1344 N N . ASP B 1 9 ? -7.043 -23.406 -10.984 1 96.94 9 ASP B N 1
ATOM 1345 C CA . ASP B 1 9 ? -5.789 -23.406 -11.734 1 96.94 9 ASP B CA 1
ATOM 1346 C C . ASP B 1 9 ? -6.043 -23.344 -13.234 1 96.94 9 ASP B C 1
ATOM 1348 O O . ASP B 1 9 ? -5.316 -22.672 -13.961 1 96.94 9 ASP B O 1
ATOM 1352 N N . GLU B 1 10 ? -7.027 -24.078 -13.664 1 96.94 10 GLU B N 1
ATOM 1353 C CA . GLU B 1 10 ? -7.359 -24.062 -15.086 1 96.94 10 GLU B CA 1
ATOM 1354 C C . GLU B 1 10 ? -7.785 -22.656 -15.531 1 96.94 10 GLU B C 1
ATOM 1356 O O . GLU B 1 10 ? -7.375 -22.188 -16.594 1 96.94 10 GLU B O 1
ATOM 1361 N N . ALA B 1 11 ? -8.617 -22.047 -14.734 1 97.25 11 ALA B N 1
ATOM 1362 C CA . ALA B 1 11 ? -9.086 -20.703 -15.055 1 97.25 11 ALA B CA 1
ATOM 1363 C C . ALA B 1 11 ? -7.926 -19.719 -15.086 1 97.25 11 ALA B C 1
ATOM 1365 O O . ALA B 1 11 ? -7.84 -18.875 -15.984 1 97.25 11 ALA B O 1
ATOM 1366 N N . LEU B 1 12 ? -7.027 -19.812 -14.195 1 98.19 12 LEU B N 1
ATOM 1367 C CA . LEU B 1 12 ? -5.902 -18.891 -14.117 1 98.19 12 LEU B CA 1
ATOM 1368 C C . LEU B 1 12 ? -4.922 -19.125 -15.258 1 98.19 12 LEU B C 1
ATOM 1370 O O . LEU B 1 12 ? -4.391 -18.172 -15.828 1 98.19 12 LEU B O 1
ATOM 1374 N N . ARG B 1 13 ? -4.703 -20.359 -15.633 1 97.81 13 ARG B N 1
ATOM 1375 C CA . ARG B 1 13 ? -3.828 -20.656 -16.766 1 97.81 13 ARG B CA 1
ATOM 1376 C C . ARG B 1 13 ? -4.391 -20.078 -18.047 1 97.81 13 ARG B C 1
ATOM 1378 O O . ARG B 1 13 ? -3.639 -19.609 -18.906 1 97.81 13 ARG B O 1
ATOM 1385 N N . ALA B 1 14 ? -5.691 -20.172 -18.172 1 97.75 14 ALA B N 1
ATOM 1386 C CA . ALA B 1 14 ? -6.328 -19.609 -19.359 1 97.75 14 ALA B CA 1
ATOM 1387 C C . ALA B 1 14 ? -6.113 -18.109 -19.422 1 97.75 14 ALA B C 1
ATOM 1389 O O . ALA B 1 14 ? -5.879 -17.547 -20.5 1 97.75 14 ALA B O 1
ATOM 1390 N N . ILE B 1 15 ? -6.188 -17.438 -18.359 1 98 15 ILE B N 1
ATOM 1391 C CA . ILE B 1 15 ? -5.965 -16 -18.297 1 98 15 ILE B CA 1
ATOM 1392 C C . ILE B 1 15 ? -4.512 -15.688 -18.656 1 98 15 ILE B C 1
ATOM 1394 O O . ILE B 1 15 ? -4.242 -14.773 -19.438 1 98 15 ILE B O 1
ATOM 1398 N N . VAL B 1 16 ? -3.557 -16.406 -18.094 1 97.56 16 VAL B N 1
ATOM 1399 C CA . VAL B 1 16 ? -2.143 -16.203 -18.375 1 97.56 16 VAL B CA 1
ATOM 1400 C C . VAL B 1 16 ? -1.895 -16.359 -19.875 1 97.56 16 VAL B C 1
ATOM 1402 O O . VAL B 1 16 ? -1.252 -15.5 -20.5 1 97.56 16 VAL B O 1
ATOM 1405 N N . SER B 1 17 ? -2.43 -17.438 -20.391 1 97.31 17 SER B N 1
ATOM 1406 C CA . SER B 1 17 ? -2.236 -17.719 -21.812 1 97.31 17 SER B CA 1
ATOM 1407 C C . SER B 1 17 ? -2.828 -16.609 -22.688 1 97.31 17 SER B C 1
ATOM 1409 O O . SER B 1 17 ? -2.174 -16.125 -23.609 1 97.31 17 SER B O 1
ATOM 1411 N N . ALA B 1 18 ? -4.043 -16.234 -22.391 1 97.5 18 ALA B N 1
ATOM 1412 C CA . ALA B 1 18 ? -4.715 -15.203 -23.156 1 97.5 18 ALA B CA 1
ATOM 1413 C C . ALA B 1 18 ? -3.988 -13.867 -23.047 1 97.5 18 ALA B C 1
ATOM 1415 O O . ALA B 1 18 ? -3.801 -13.164 -24.047 1 97.5 18 ALA B O 1
ATOM 1416 N N . THR B 1 19 ? -3.576 -13.508 -21.891 1 97.75 19 THR B N 1
ATOM 1417 C CA . THR B 1 19 ? -2.924 -12.219 -21.641 1 97.75 19 THR B CA 1
ATOM 1418 C C . THR B 1 19 ? -1.541 -12.188 -22.297 1 97.75 19 THR B C 1
ATOM 1420 O O . THR B 1 19 ? -1.181 -11.219 -22.953 1 97.75 19 THR B O 1
ATOM 1423 N N . THR B 1 20 ? -0.788 -13.25 -22.109 1 97.12 20 THR B N 1
ATOM 1424 C CA . THR B 1 20 ? 0.558 -13.305 -22.672 1 97.12 20 THR B CA 1
ATOM 1425 C C . THR B 1 20 ? 0.512 -13.234 -24.203 1 97.12 20 THR B C 1
ATOM 1427 O O . THR B 1 20 ? 1.321 -12.547 -24.812 1 97.12 20 THR B O 1
ATOM 1430 N N . THR B 1 21 ? -0.442 -13.914 -24.766 1 97.5 21 THR B N 1
ATOM 1431 C CA . THR B 1 21 ? -0.605 -13.859 -26.219 1 97.5 21 THR B CA 1
ATOM 1432 C C . THR B 1 21 ? -0.93 -12.438 -26.656 1 97.5 21 THR B C 1
ATOM 1434 O O . THR B 1 21 ? -0.323 -11.922 -27.609 1 97.5 21 THR B O 1
ATOM 1437 N N . ALA B 1 22 ? -1.852 -11.797 -25.969 1 97.75 22 ALA B N 1
ATOM 1438 C CA . ALA B 1 22 ? -2.301 -10.461 -26.344 1 97.75 22 ALA B CA 1
ATOM 1439 C C . ALA B 1 22 ? -1.154 -9.453 -26.25 1 97.75 22 ALA B C 1
ATOM 1441 O O . ALA B 1 22 ? -0.964 -8.641 -27.156 1 97.75 22 ALA B O 1
ATOM 1442 N N . VAL B 1 23 ? -0.355 -9.547 -25.219 1 97.69 23 VAL B N 1
ATOM 1443 C CA . VAL B 1 23 ? 0.649 -8.516 -24.984 1 97.69 23 VAL B CA 1
ATOM 1444 C C . VAL B 1 23 ? 1.906 -8.82 -25.797 1 97.69 23 VAL B C 1
ATOM 1446 O O . VAL B 1 23 ? 2.752 -7.941 -25.984 1 97.69 23 VAL B O 1
ATOM 1449 N N . THR B 1 24 ? 2.1 -10.094 -26.125 1 96.06 24 THR B N 1
ATOM 1450 C CA . THR B 1 24 ? 3.174 -10.422 -27.062 1 96.06 24 THR B CA 1
ATOM 1451 C C . THR B 1 24 ? 2.857 -9.898 -28.453 1 96.06 24 THR B C 1
ATOM 1453 O O . THR B 1 24 ? 3.744 -9.391 -29.156 1 96.06 24 THR B O 1
ATOM 1456 N N . ASP B 1 25 ? 1.642 -9.977 -28.844 1 97.25 25 ASP B N 1
ATOM 1457 C CA . ASP B 1 25 ? 1.19 -9.484 -30.141 1 97.25 25 ASP B CA 1
ATOM 1458 C C . ASP B 1 25 ? 1.206 -7.961 -30.188 1 97.25 25 ASP B C 1
ATOM 1460 O O . ASP B 1 25 ? 1.533 -7.371 -31.219 1 97.25 25 ASP B O 1
ATOM 1464 N N . ASP B 1 26 ? 0.813 -7.352 -29.141 1 98.12 26 ASP B N 1
ATOM 1465 C CA . ASP B 1 26 ? 0.765 -5.895 -29.031 1 98.12 26 ASP B CA 1
ATOM 1466 C C . ASP B 1 26 ? 1.188 -5.434 -27.641 1 98.12 26 ASP B C 1
ATOM 1468 O O . ASP B 1 26 ? 0.348 -5.27 -26.75 1 98.12 26 ASP B O 1
ATOM 1472 N N . PRO B 1 27 ? 2.457 -5.168 -27.531 1 96.81 27 PRO B N 1
ATOM 1473 C CA . PRO B 1 27 ? 2.975 -4.805 -26.203 1 96.81 27 PRO B CA 1
ATOM 1474 C C . PRO B 1 27 ? 2.223 -3.629 -25.594 1 96.81 27 PRO B C 1
ATOM 1476 O O . PRO B 1 27 ? 2.148 -3.521 -24.359 1 96.81 27 PRO B O 1
ATOM 1479 N N . ALA B 1 28 ? 1.657 -2.738 -26.406 1 97.12 28 ALA B N 1
ATOM 1480 C CA . ALA B 1 28 ? 0.934 -1.581 -25.875 1 97.12 28 ALA B CA 1
ATOM 1481 C C . ALA B 1 28 ? -0.274 -2.016 -25.062 1 97.12 28 ALA B C 1
ATOM 1483 O O . ALA B 1 28 ? -0.725 -1.284 -24.172 1 97.12 28 ALA B O 1
ATOM 1484 N N . LYS B 1 29 ? -0.783 -3.24 -25.25 1 97.56 29 LYS B N 1
ATOM 1485 C CA . LYS B 1 29 ? -1.94 -3.77 -24.531 1 97.56 29 LYS B CA 1
ATOM 1486 C C . LYS B 1 29 ? -1.573 -4.16 -23.094 1 97.56 29 LYS B C 1
ATOM 1488 O O . LYS B 1 29 ? -2.451 -4.434 -22.281 1 97.56 29 LYS B O 1
ATOM 1493 N N . GLY B 1 30 ? -0.284 -4.16 -22.766 1 97.94 30 GLY B N 1
ATOM 1494 C CA . GLY B 1 30 ? 0.162 -4.527 -21.438 1 97.94 30 GLY B CA 1
ATOM 1495 C C . GLY B 1 30 ? 0.083 -3.381 -20.438 1 97.94 30 GLY B C 1
ATOM 1496 O O . GLY B 1 30 ? 0.182 -3.592 -19.234 1 97.94 30 GLY B O 1
ATOM 1497 N N . HIS B 1 31 ? -0.073 -2.156 -20.984 1 98.25 31 HIS B N 1
ATOM 1498 C CA . HIS B 1 31 ? -0.065 -0.975 -20.125 1 98.25 31 HIS B CA 1
ATOM 1499 C C . HIS B 1 31 ? -1.432 -0.748 -19.484 1 98.25 31 HIS B C 1
ATOM 1501 O O . HIS B 1 31 ? -2.439 -0.636 -20.188 1 98.25 31 HIS B O 1
ATOM 1507 N N . VAL B 1 32 ? -1.48 -0.7 -18.172 1 98.25 32 VAL B N 1
ATOM 1508 C CA . VAL B 1 32 ? -2.709 -0.456 -17.422 1 98.25 32 VAL B CA 1
ATOM 1509 C C . VAL B 1 32 ? -2.506 0.715 -16.469 1 98.25 32 VAL B C 1
ATOM 1511 O O . VAL B 1 32 ? -1.446 0.846 -15.852 1 98.25 32 VAL B O 1
ATOM 1514 N N . VAL B 1 33 ? -3.525 1.605 -16.328 1 98.62 33 VAL B N 1
ATOM 1515 C CA . VAL B 1 33 ? -3.52 2.686 -15.352 1 98.62 33 VAL B CA 1
ATOM 1516 C C . VAL B 1 33 ? -4.508 2.373 -14.227 1 98.62 33 VAL B C 1
ATOM 1518 O O . VAL B 1 33 ? -5.676 2.066 -14.492 1 98.62 33 VAL B O 1
ATOM 1521 N N . PHE B 1 34 ? -4.043 2.357 -13 1 98.75 34 PHE B N 1
ATOM 1522 C CA . PHE B 1 34 ? -4.891 2.209 -11.82 1 98.75 34 PHE B CA 1
ATOM 1523 C C . PHE B 1 34 ? -5.117 3.557 -11.148 1 98.75 34 PHE B C 1
ATOM 1525 O O . PHE B 1 34 ? -4.203 4.379 -11.07 1 98.75 34 PHE B O 1
ATOM 1532 N N . ARG B 1 35 ? -6.367 3.773 -10.68 1 98.75 35 ARG B N 1
ATOM 1533 C CA . ARG B 1 35 ? -6.73 5.07 -10.125 1 98.75 35 ARG B CA 1
ATOM 1534 C C . ARG B 1 35 ? -7.434 4.91 -8.781 1 98.75 35 ARG B C 1
ATOM 1536 O O . ARG B 1 35 ? -8.266 4.016 -8.609 1 98.75 35 ARG B O 1
ATOM 1543 N N . VAL B 1 36 ? -7.059 5.754 -7.797 1 98.94 36 VAL B N 1
ATOM 1544 C CA . VAL B 1 36 ? -7.777 5.891 -6.531 1 98.94 36 VAL B CA 1
ATOM 1545 C C . VAL B 1 36 ? -7.996 7.367 -6.219 1 98.94 36 VAL B C 1
ATOM 1547 O O . VAL B 1 36 ? -7.133 8.203 -6.508 1 98.94 36 VAL B O 1
ATOM 1550 N N . ASN B 1 37 ? -9.141 7.66 -5.645 1 98.88 37 ASN B N 1
ATOM 1551 C CA . ASN B 1 37 ? -9.516 9.016 -5.242 1 98.88 37 ASN B CA 1
ATOM 1552 C C . ASN B 1 37 ? -9.914 9.07 -3.773 1 98.88 37 ASN B C 1
ATOM 1554 O O . ASN B 1 37 ? -10.562 8.148 -3.264 1 98.88 37 ASN B O 1
ATOM 1558 N N . GLY B 1 38 ? -9.523 10.164 -3.125 1 98.88 38 GLY B N 1
ATOM 1559 C CA . GLY B 1 38 ? -9.852 10.242 -1.71 1 98.88 38 GLY B CA 1
ATOM 1560 C C . GLY B 1 38 ? -10.188 11.648 -1.251 1 98.88 38 GLY B C 1
ATOM 1561 O O . GLY B 1 38 ? -9.703 12.625 -1.829 1 98.88 38 GLY B O 1
ATOM 1562 N N . THR B 1 39 ? -11.031 11.719 -0.224 1 98.81 39 THR B N 1
ATOM 1563 C CA . THR B 1 39 ? -11.367 12.953 0.467 1 98.81 39 THR B CA 1
ATOM 1564 C C . THR B 1 39 ? -11.086 12.836 1.962 1 98.81 39 THR B C 1
ATOM 1566 O O . THR B 1 39 ? -11.328 11.781 2.561 1 98.81 39 THR B O 1
ATOM 1569 N N . GLY B 1 40 ? -10.523 13.945 2.479 1 98.62 40 GLY B N 1
ATOM 1570 C CA . GLY B 1 40 ? -10.375 13.992 3.926 1 98.62 40 GLY B CA 1
ATOM 1571 C C . GLY B 1 40 ? -11.703 14.094 4.66 1 98.62 40 GLY B C 1
ATOM 1572 O O . GLY B 1 40 ? -12.555 14.906 4.297 1 98.62 40 GLY B O 1
ATOM 1573 N N . GLY B 1 41 ? -11.867 13.266 5.656 1 97.06 41 GLY B N 1
ATOM 1574 C CA . GLY B 1 41 ? -13.055 13.297 6.496 1 97.06 41 GLY B CA 1
ATOM 1575 C C . GLY B 1 41 ? -12.812 13.922 7.855 1 97.06 41 GLY B C 1
ATOM 1576 O O . GLY B 1 41 ? -12.039 14.875 7.973 1 97.06 41 GLY B O 1
ATOM 1577 N N . GLU B 1 42 ? -13.578 13.375 8.867 1 94.75 42 GLU B N 1
ATOM 1578 C CA . GLU B 1 42 ? -13.406 13.844 10.234 1 94.75 42 GLU B CA 1
ATOM 1579 C C . GLU B 1 42 ? -12.031 13.461 10.781 1 94.75 42 GLU B C 1
ATOM 1581 O O . GLU B 1 42 ? -11.555 12.352 10.547 1 94.75 42 GLU B O 1
ATOM 1586 N N . GLY B 1 43 ? -11.406 14.492 11.492 1 96.19 43 GLY B N 1
ATOM 1587 C CA . GLY B 1 43 ? -10.094 14.242 12.062 1 96.19 43 GLY B CA 1
ATOM 1588 C C . GLY B 1 43 ? -9.047 13.898 11.023 1 96.19 43 GLY B C 1
ATOM 1589 O O . GLY B 1 43 ? -8.742 14.703 10.141 1 96.19 43 GLY B O 1
ATOM 1590 N N . VAL B 1 44 ? -8.633 12.672 11.094 1 98.12 44 VAL B N 1
ATOM 1591 C CA . VAL B 1 44 ? -7.578 12.242 10.18 1 98.12 44 VAL B CA 1
ATOM 1592 C C . VAL B 1 44 ? -8.102 11.117 9.289 1 98.12 44 VAL B C 1
ATOM 1594 O O . VAL B 1 44 ? -7.32 10.414 8.641 1 98.12 44 VAL B O 1
ATOM 1597 N N . ARG B 1 45 ? -9.391 10.992 9.203 1 98.5 45 ARG B N 1
ATOM 1598 C CA . ARG B 1 45 ? -10.016 9.945 8.398 1 98.5 45 ARG B CA 1
ATOM 1599 C C . ARG B 1 45 ? -9.93 10.273 6.914 1 98.5 45 ARG B C 1
ATOM 1601 O O . ARG B 1 45 ? -9.914 11.445 6.527 1 98.5 45 ARG B O 1
ATOM 1608 N N . THR B 1 46 ? -9.883 9.25 6.09 1 98.88 46 THR B N 1
ATOM 1609 C CA . THR B 1 46 ? -9.961 9.375 4.641 1 98.88 46 THR B CA 1
ATOM 1610 C C . THR B 1 46 ? -11.039 8.469 4.07 1 98.88 46 THR B C 1
ATOM 1612 O O . THR B 1 46 ? -11.133 7.297 4.445 1 98.88 46 THR B O 1
ATOM 1615 N N . HIS B 1 47 ? -11.891 8.984 3.236 1 98.88 47 HIS B N 1
ATOM 1616 C CA . HIS B 1 47 ? -12.789 8.195 2.406 1 98.88 47 HIS B CA 1
ATOM 1617 C C . HIS B 1 47 ? -12.211 7.977 1.014 1 98.88 47 HIS B C 1
ATOM 1619 O O . HIS B 1 47 ? -12.016 8.93 0.258 1 98.88 47 HIS B O 1
ATOM 1625 N N . VAL B 1 48 ? -11.969 6.742 0.687 1 98.94 48 VAL B N 1
ATOM 1626 C CA . VAL B 1 48 ? -11.312 6.426 -0.577 1 98.94 48 VAL B CA 1
ATOM 1627 C C . VAL B 1 48 ? -12.312 5.77 -1.529 1 98.94 48 VAL B C 1
ATOM 1629 O O . VAL B 1 48 ? -13.078 4.895 -1.127 1 98.94 48 VAL B O 1
ATOM 1632 N N . ARG B 1 49 ? -12.375 6.195 -2.75 1 98.81 49 ARG B N 1
ATOM 1633 C CA . ARG B 1 49 ? -13.141 5.594 -3.836 1 98.81 49 ARG B CA 1
ATOM 1634 C C . ARG B 1 49 ? -12.219 4.938 -4.859 1 98.81 49 ARG B C 1
ATOM 1636 O O . ARG B 1 49 ? -11.25 5.555 -5.32 1 98.81 49 ARG B O 1
ATOM 1643 N N . ILE B 1 50 ? -12.445 3.656 -5.219 1 98.25 50 ILE B N 1
ATOM 1644 C CA . ILE B 1 50 ? -11.625 2.869 -6.129 1 98.25 50 ILE B CA 1
ATOM 1645 C C . ILE B 1 50 ? -12.508 2.123 -7.121 1 98.25 50 ILE B C 1
ATOM 1647 O O . ILE B 1 50 ? -13.047 1.059 -6.805 1 98.25 50 ILE B O 1
ATOM 1651 N N . ASN B 1 51 ? -12.602 2.559 -8.383 1 92.06 51 ASN B N 1
ATOM 1652 C CA . ASN B 1 51 ? -13.312 1.879 -9.461 1 92.06 51 ASN B CA 1
ATOM 1653 C C . ASN B 1 51 ? -14.609 1.245 -8.969 1 92.06 51 ASN B C 1
ATOM 1655 O O . ASN B 1 51 ? -14.828 0.049 -9.164 1 92.06 51 ASN B O 1
ATOM 1659 N N . GLY B 1 52 ? -15.492 1.951 -8.344 1 95.75 52 GLY B N 1
ATOM 1660 C CA . GLY B 1 52 ? -16.781 1.461 -7.902 1 95.75 52 GLY B CA 1
ATOM 1661 C C . GLY B 1 52 ? -16.766 0.924 -6.48 1 95.75 52 GLY B C 1
ATOM 1662 O O . GLY B 1 52 ? -17.797 0.528 -5.945 1 95.75 52 GLY B O 1
ATOM 1663 N N . HIS B 1 53 ? -15.633 0.733 -5.824 1 98.56 53 HIS B N 1
ATOM 1664 C CA . HIS B 1 53 ? -15.484 0.318 -4.434 1 98.56 53 HIS B CA 1
ATOM 1665 C C . HIS B 1 53 ? -15.164 1.508 -3.535 1 98.56 53 HIS B C 1
ATOM 1667 O O . HIS B 1 53 ? -14.953 2.621 -4.023 1 98.56 53 HIS B O 1
ATOM 1673 N N . SER B 1 54 ? -15.289 1.214 -2.238 1 98.12 54 SER B N 1
ATOM 1674 C CA . SER B 1 54 ? -14.93 2.221 -1.243 1 98.12 54 SER B CA 1
ATOM 1675 C C . SER B 1 54 ? -14.102 1.616 -0.116 1 98.12 54 SER B C 1
ATOM 1677 O O . SER B 1 54 ? -14.227 0.427 0.185 1 98.12 54 SER B O 1
ATOM 1679 N N . LEU B 1 55 ? -13.273 2.416 0.403 1 98.38 55 LEU B N 1
ATOM 1680 C CA . LEU B 1 55 ? -12.414 2.057 1.53 1 98.38 55 LEU B CA 1
ATOM 1681 C C . LEU B 1 55 ? -12.305 3.213 2.52 1 98.38 55 LEU B C 1
ATOM 1683 O O . LEU B 1 55 ? -12.109 4.359 2.119 1 98.38 55 LEU B O 1
ATOM 1687 N N . LEU B 1 56 ? -12.578 2.881 3.799 1 98.69 56 LEU B N 1
ATOM 1688 C CA . LEU B 1 56 ? -12.305 3.836 4.871 1 98.69 56 LEU B CA 1
ATOM 1689 C C . LEU B 1 56 ? -10.93 3.594 5.484 1 98.69 56 LEU B C 1
ATOM 1691 O O . LEU B 1 56 ? -10.547 2.445 5.715 1 98.69 56 LEU B O 1
ATOM 1695 N N . VAL B 1 57 ? -10.188 4.613 5.684 1 98.88 57 VAL B N 1
ATOM 1696 C CA . VAL B 1 57 ? -8.906 4.566 6.379 1 98.88 57 VAL B CA 1
ATOM 1697 C C . VAL B 1 57 ? -8.93 5.531 7.562 1 98.88 57 VAL B C 1
ATOM 1699 O O . VAL B 1 57 ? -9.438 6.652 7.453 1 98.88 57 VAL B O 1
ATOM 1702 N N . ASP B 1 58 ? -8.445 5.082 8.695 1 98.81 58 ASP B N 1
ATOM 1703 C CA . ASP B 1 58 ? -8.453 5.891 9.914 1 98.81 58 ASP B CA 1
ATOM 1704 C C . ASP B 1 58 ? -7.223 5.598 10.773 1 98.81 58 ASP B C 1
ATOM 1706 O O . ASP B 1 58 ? -6.406 4.738 10.43 1 98.81 58 ASP B O 1
ATOM 1710 N N . GLU B 1 59 ? -7.039 6.379 11.742 1 98.5 59 GLU B N 1
ATOM 1711 C CA . GLU B 1 59 ? -5.965 6.18 12.711 1 98.5 59 GLU B CA 1
ATOM 1712 C C . GLU B 1 59 ? -6.523 5.809 14.086 1 98.5 59 GLU B C 1
ATOM 1714 O O . GLU B 1 59 ? -7.676 6.109 14.391 1 98.5 59 GLU B O 1
ATOM 1719 N N . PRO B 1 60 ? -5.699 5.129 14.898 1 97.75 60 PRO B N 1
ATOM 1720 C CA . PRO B 1 60 ? -6.098 5.008 16.297 1 97.75 60 PRO B CA 1
ATOM 1721 C C . PRO B 1 60 ? -6.09 6.348 17.031 1 97.75 60 PRO B C 1
ATOM 1723 O O . PRO B 1 60 ? -5.566 7.336 16.516 1 97.75 60 PRO B O 1
ATOM 1726 N N . PRO B 1 61 ? -6.664 6.375 18.219 1 96.5 61 PRO B N 1
ATOM 1727 C CA . PRO B 1 61 ? -6.719 7.637 18.953 1 96.5 61 PRO B CA 1
ATOM 1728 C C . PRO B 1 61 ? -5.336 8.242 19.188 1 96.5 61 PRO B C 1
ATOM 1730 O O . PRO B 1 61 ? -5.18 9.469 19.156 1 96.5 61 PRO B O 1
ATOM 1733 N N . ALA B 1 62 ? -4.289 7.438 19.344 1 94.94 62 ALA B N 1
ATOM 1734 C CA . ALA B 1 62 ? -2.92 7.902 19.562 1 94.94 62 ALA B CA 1
ATOM 1735 C C . ALA B 1 62 ? -2.43 8.719 18.375 1 94.94 62 ALA B C 1
ATOM 1737 O O . ALA B 1 62 ? -1.5 9.523 18.5 1 94.94 62 ALA B O 1
ATOM 1738 N N . LEU B 1 63 ? -3.111 8.523 17.25 1 95.94 63 LEU B N 1
ATOM 1739 C CA . LEU B 1 63 ? -2.746 9.266 16.047 1 95.94 63 LEU B CA 1
ATOM 1740 C C . LEU B 1 63 ? -3.926 10.078 15.531 1 95.94 63 LEU B C 1
ATOM 1742 O O . LEU B 1 63 ? -4.059 10.289 14.328 1 95.94 63 LEU B O 1
ATOM 1746 N N . GLY B 1 64 ? -4.832 10.391 16.438 1 96.88 64 GLY B N 1
ATOM 1747 C CA . GLY B 1 64 ? -5.824 11.422 16.188 1 96.88 64 GLY B CA 1
ATOM 1748 C C . GLY B 1 64 ? -7.094 10.883 15.555 1 96.88 64 GLY B C 1
ATOM 1749 O O . GLY B 1 64 ? -7.969 11.656 15.156 1 96.88 64 GLY B O 1
ATOM 1750 N N . GLY B 1 65 ? -7.168 9.609 15.352 1 98.12 65 GLY B N 1
ATOM 1751 C CA . GLY B 1 65 ? -8.367 9.047 14.758 1 98.12 65 GLY B CA 1
ATOM 1752 C C . GLY B 1 65 ? -9.289 8.391 15.773 1 98.12 65 GLY B C 1
ATOM 1753 O O . GLY B 1 65 ? -9.156 8.633 16.984 1 98.12 65 GLY B O 1
ATOM 1754 N N . GLU B 1 66 ? -10.312 7.602 15.281 1 98 66 GLU B N 1
ATOM 1755 C CA . GLU B 1 66 ? -11.289 6.926 16.125 1 98 66 GLU B CA 1
ATOM 1756 C C . GLU B 1 66 ? -11.172 5.41 16 1 98 66 GLU B C 1
ATOM 1758 O O . GLU B 1 66 ? -12.062 4.676 16.438 1 98 66 GLU B O 1
ATOM 1763 N N . ASP B 1 67 ? -10.164 4.973 15.352 1 98.19 67 ASP B N 1
ATOM 1764 C CA . ASP B 1 67 ? -9.922 3.547 15.148 1 98.19 67 ASP B CA 1
ATOM 1765 C C . ASP B 1 67 ? -11.094 2.893 14.414 1 98.19 67 ASP B C 1
ATOM 1767 O O . ASP B 1 67 ? -11.477 1.765 14.734 1 98.19 67 ASP B O 1
ATOM 1771 N N . ALA B 1 68 ? -11.633 3.547 13.445 1 98.19 68 ALA B N 1
ATOM 1772 C CA . ALA B 1 68 ? -12.805 3.059 12.719 1 98.19 68 ALA B CA 1
ATOM 1773 C C . ALA B 1 68 ? -12.391 2.15 11.562 1 98.19 68 ALA B C 1
ATOM 1775 O O . ALA B 1 68 ? -13.227 1.45 10.984 1 98.19 68 ALA B O 1
ATOM 1776 N N . ALA B 1 69 ? -11.18 2.104 11.203 1 98.62 69 ALA B N 1
ATOM 1777 C CA . ALA B 1 69 ? -10.641 1.367 10.055 1 98.62 69 ALA B CA 1
ATOM 1778 C C . ALA B 1 69 ? -9.125 1.222 10.156 1 98.62 69 ALA B C 1
ATOM 1780 O O . ALA B 1 69 ? -8.492 1.822 11.031 1 98.62 69 ALA B O 1
ATOM 1781 N N . PRO B 1 70 ? -8.516 0.381 9.289 1 98.75 70 PRO B N 1
ATOM 1782 C CA . PRO B 1 70 ? -7.051 0.304 9.258 1 98.75 70 PRO B CA 1
ATOM 1783 C C . PRO B 1 70 ? -6.398 1.646 8.93 1 98.75 70 PRO B C 1
ATOM 1785 O O . PRO B 1 70 ? -7 2.482 8.25 1 98.75 70 PRO B O 1
ATOM 1788 N N . ASN B 1 71 ? -5.195 1.821 9.445 1 98.75 71 ASN B N 1
ATOM 1789 C CA . ASN B 1 71 ? -4.477 3.055 9.141 1 98.75 71 ASN B CA 1
ATOM 1790 C C . ASN B 1 71 ? -3.699 2.936 7.832 1 98.75 71 ASN B C 1
ATOM 1792 O O . ASN B 1 71 ? -3.684 1.873 7.207 1 98.75 71 ASN B O 1
ATOM 1796 N N . PRO B 1 72 ? -3.061 4.027 7.324 1 98.88 72 PRO B N 1
ATOM 1797 C CA . PRO B 1 72 ? -2.469 4.035 5.98 1 98.88 72 PRO B CA 1
ATOM 1798 C C . PRO B 1 72 ? -1.339 3.018 5.832 1 98.88 72 PRO B C 1
ATOM 1800 O O . PRO B 1 72 ? -1.237 2.352 4.797 1 98.88 72 PRO B O 1
ATOM 1803 N N . VAL B 1 73 ? -0.435 2.859 6.836 1 98.94 73 VAL B N 1
ATOM 1804 C CA . VAL B 1 73 ? 0.691 1.942 6.695 1 98.94 73 VAL B CA 1
ATOM 1805 C C . VAL B 1 73 ? 0.194 0.5 6.766 1 98.94 73 VAL B C 1
ATOM 1807 O O . VAL B 1 73 ? 0.737 -0.383 6.098 1 98.94 73 VAL B O 1
ATOM 1810 N N . GLU B 1 74 ? -0.852 0.269 7.598 1 98.94 74 GLU B N 1
ATOM 1811 C CA . GLU B 1 74 ? -1.507 -1.035 7.598 1 98.94 74 GLU B CA 1
ATOM 1812 C C . GLU B 1 74 ? -2.145 -1.332 6.246 1 98.94 74 GLU B C 1
ATOM 1814 O O . GLU B 1 74 ? -2.102 -2.467 5.766 1 98.94 74 GLU B O 1
ATOM 1819 N N . THR B 1 75 ? -2.766 -0.358 5.617 1 98.94 75 THR B N 1
ATOM 1820 C CA . THR B 1 75 ? -3.354 -0.497 4.289 1 98.94 75 THR B CA 1
ATOM 1821 C C . THR B 1 75 ? -2.281 -0.835 3.258 1 98.94 75 THR B C 1
ATOM 1823 O O . THR B 1 75 ? -2.48 -1.708 2.412 1 98.94 75 THR B O 1
ATOM 1826 N N . ALA B 1 76 ? -1.124 -0.185 3.303 1 98.94 76 ALA B N 1
ATOM 1827 C CA . ALA B 1 76 ? -0.008 -0.501 2.414 1 98.94 76 ALA B CA 1
ATOM 1828 C C . ALA B 1 76 ? 0.463 -1.938 2.613 1 98.94 76 ALA B C 1
ATOM 1830 O O . ALA B 1 76 ? 0.706 -2.66 1.644 1 98.94 76 ALA B O 1
ATOM 1831 N N . LEU B 1 77 ? 0.603 -2.381 3.902 1 99 77 LEU B N 1
ATOM 1832 C CA . LEU B 1 77 ? 0.994 -3.756 4.195 1 99 77 LEU B CA 1
ATOM 1833 C C . LEU B 1 77 ? -0.047 -4.738 3.672 1 99 77 LEU B C 1
ATOM 1835 O O . LEU B 1 77 ? 0.301 -5.824 3.199 1 99 77 LEU B O 1
ATOM 1839 N N . ALA B 1 78 ? -1.334 -4.383 3.762 1 98.94 78 ALA B N 1
ATOM 1840 C CA . ALA B 1 78 ? -2.393 -5.23 3.221 1 98.94 78 ALA B CA 1
ATOM 1841 C C . ALA B 1 78 ? -2.256 -5.383 1.708 1 98.94 78 ALA B C 1
ATOM 1843 O O . ALA B 1 78 ? -2.531 -6.449 1.157 1 98.94 78 ALA B O 1
ATOM 1844 N N . GLY B 1 79 ? -1.894 -4.273 1.023 1 98.94 79 GLY B N 1
ATOM 1845 C CA . GLY B 1 79 ? -1.587 -4.359 -0.395 1 98.94 79 GLY B CA 1
ATOM 1846 C C . GLY B 1 79 ? -0.494 -5.367 -0.708 1 98.94 79 GLY B C 1
ATOM 1847 O O . GLY B 1 79 ? -0.632 -6.176 -1.628 1 98.94 79 GLY B O 1
ATOM 1848 N N . LEU B 1 80 ? 0.574 -5.355 0.074 1 99 80 LEU B N 1
ATOM 1849 C CA . LEU B 1 80 ? 1.675 -6.297 -0.092 1 99 80 LEU B CA 1
ATOM 1850 C C . LEU B 1 80 ? 1.204 -7.73 0.141 1 99 80 LEU B C 1
ATOM 1852 O O . LEU B 1 80 ? 1.429 -8.609 -0.697 1 99 80 LEU B O 1
ATOM 1856 N N . LEU B 1 81 ? 0.539 -7.938 1.229 1 98.94 81 LEU B N 1
ATOM 1857 C CA . LEU B 1 81 ? 0.045 -9.25 1.617 1 98.94 81 LEU B CA 1
ATOM 1858 C C . LEU B 1 81 ? -0.85 -9.836 0.531 1 98.94 81 LEU B C 1
ATOM 1860 O O . LEU B 1 81 ? -0.635 -10.969 0.086 1 98.94 81 LEU B O 1
ATOM 1864 N N . SER B 1 82 ? -1.796 -9.102 0.083 1 98.94 82 SER B N 1
ATOM 1865 C CA . SER B 1 82 ? -2.773 -9.609 -0.876 1 98.94 82 SER B CA 1
ATOM 1866 C C . SER B 1 82 ? -2.15 -9.789 -2.256 1 98.94 82 SER B C 1
ATOM 1868 O O . SER B 1 82 ? -2.541 -10.688 -3.006 1 98.94 82 SER B O 1
ATOM 1870 N N . CYS B 1 83 ? -1.22 -8.938 -2.631 1 98.94 83 CYS B N 1
ATOM 1871 C CA . CYS B 1 83 ? -0.498 -9.109 -3.887 1 98.94 83 CYS B CA 1
ATOM 1872 C C . CYS B 1 83 ? 0.228 -10.453 -3.914 1 98.94 83 CYS B C 1
ATOM 1874 O O . CYS B 1 83 ? 0.288 -11.109 -4.953 1 98.94 83 CYS B O 1
ATOM 1876 N N . GLN B 1 84 ? 0.819 -10.789 -2.74 1 98.94 84 GLN B N 1
ATOM 1877 C CA . GLN B 1 84 ? 1.459 -12.102 -2.637 1 98.94 84 GLN B CA 1
ATOM 1878 C C . GLN B 1 84 ? 0.46 -13.219 -2.902 1 98.94 84 GLN B C 1
ATOM 1880 O O . GLN B 1 84 ? 0.742 -14.141 -3.676 1 98.94 84 GLN B O 1
ATOM 1885 N N . VAL B 1 85 ? -0.699 -13.156 -2.33 1 98.88 85 VAL B N 1
ATOM 1886 C CA . VAL B 1 85 ? -1.689 -14.211 -2.521 1 98.88 85 VAL B CA 1
ATOM 1887 C C . VAL B 1 85 ? -2.004 -14.359 -4.008 1 98.88 85 VAL B C 1
ATOM 1889 O O . VAL B 1 85 ? -1.962 -15.469 -4.551 1 98.88 85 VAL B O 1
ATOM 1892 N N . VAL B 1 86 ? -2.283 -13.25 -4.676 1 98.88 86 VAL B N 1
ATOM 1893 C CA . VAL B 1 86 ? -2.617 -13.266 -6.098 1 98.88 86 VAL B CA 1
ATOM 1894 C C . VAL B 1 86 ? -1.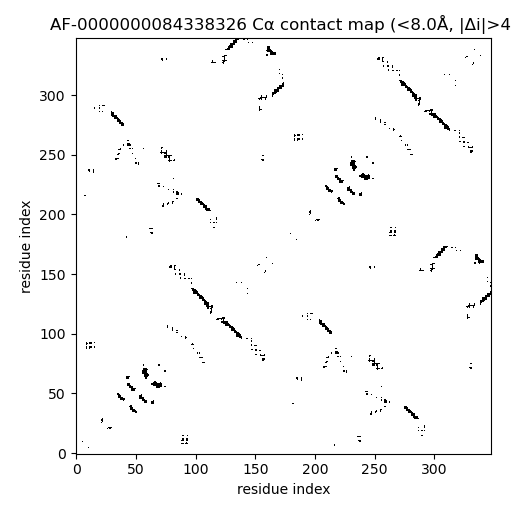454 -13.844 -6.898 1 98.88 86 VAL B C 1
ATOM 1896 O O . VAL B 1 86 ? -1.648 -14.719 -7.738 1 98.88 86 VAL B O 1
ATOM 1899 N N . THR B 1 87 ? -0.276 -13.391 -6.605 1 98.88 87 THR B N 1
ATOM 1900 C CA . THR B 1 87 ? 0.896 -13.812 -7.367 1 98.88 87 THR B CA 1
ATOM 1901 C C . THR B 1 87 ? 1.183 -15.297 -7.152 1 98.88 87 THR B C 1
ATOM 1903 O O . THR B 1 87 ? 1.508 -16.016 -8.094 1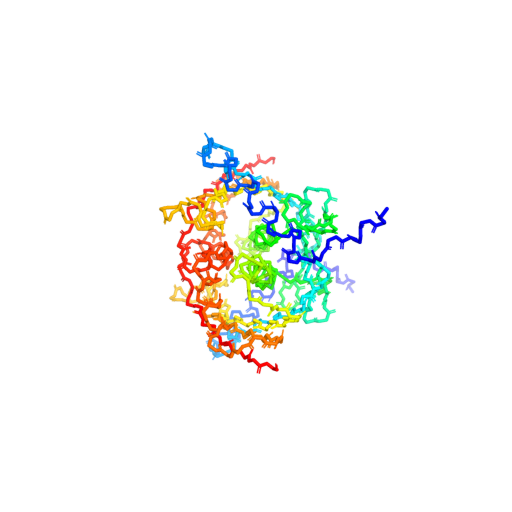 98.88 87 THR B O 1
ATOM 1906 N N . TYR B 1 88 ? 1.061 -15.789 -5.902 1 98.94 88 TYR B N 1
ATOM 1907 C CA . TYR B 1 88 ? 1.231 -17.203 -5.637 1 98.94 88 TYR B CA 1
ATOM 1908 C C . TYR B 1 88 ? 0.228 -18.031 -6.434 1 98.94 88 TYR B C 1
ATOM 1910 O O . TYR B 1 88 ? 0.584 -19.062 -7.027 1 98.94 88 TYR B O 1
ATOM 1918 N N . ARG B 1 89 ? -1.026 -17.625 -6.488 1 98.81 89 ARG B N 1
ATOM 1919 C CA . ARG B 1 89 ? -2.057 -18.406 -7.176 1 98.81 89 ARG B CA 1
ATOM 1920 C C . ARG B 1 89 ? -1.805 -18.438 -8.68 1 98.81 89 ARG B C 1
ATOM 1922 O O . ARG B 1 89 ? -1.883 -19.5 -9.305 1 98.81 89 ARG B O 1
ATOM 1929 N N . PHE B 1 90 ? -1.442 -17.328 -9.258 1 98.81 90 PHE B N 1
ATOM 1930 C CA . PHE B 1 90 ? -1.185 -17.281 -10.688 1 98.81 90 PHE B CA 1
ATOM 1931 C C . PHE B 1 90 ? 0.018 -18.141 -11.055 1 98.81 90 PHE B C 1
ATOM 1933 O O . PHE B 1 90 ? -0.048 -18.938 -11.992 1 98.81 90 PHE B O 1
ATOM 1940 N N . TRP B 1 91 ? 1.073 -18.016 -10.336 1 98.81 91 TRP B N 1
ATOM 1941 C CA . TRP B 1 91 ? 2.305 -18.688 -10.742 1 98.81 91 TRP B CA 1
ATOM 1942 C C . TRP B 1 91 ? 2.277 -20.156 -10.344 1 98.81 91 TRP B C 1
ATOM 1944 O O . TRP B 1 91 ? 2.889 -21 -11.016 1 98.81 91 TRP B O 1
ATOM 1954 N N . ALA B 1 92 ? 1.532 -20.484 -9.242 1 98.81 92 ALA B N 1
ATOM 1955 C CA . ALA B 1 92 ? 1.273 -21.906 -8.992 1 98.81 92 ALA B CA 1
ATOM 1956 C C . ALA B 1 92 ? 0.574 -22.547 -10.18 1 98.81 92 ALA B C 1
ATOM 1958 O O . ALA B 1 92 ? 0.982 -23.625 -10.633 1 98.81 92 ALA B O 1
ATOM 1959 N N . ALA B 1 93 ? -0.437 -21.875 -10.68 1 98.5 93 ALA B N 1
ATOM 1960 C CA . ALA B 1 93 ? -1.175 -22.375 -11.836 1 98.5 93 ALA B CA 1
ATOM 1961 C C . ALA B 1 93 ? -0.273 -22.484 -13.062 1 98.5 93 ALA B C 1
ATOM 1963 O O . ALA B 1 93 ? -0.26 -23.5 -13.758 1 98.5 93 ALA B O 1
ATOM 1964 N N . GLU B 1 94 ? 0.514 -21.469 -13.328 1 98.31 94 GLU B N 1
ATOM 1965 C CA . GLU B 1 94 ? 1.365 -21.406 -14.516 1 98.31 94 GLU B CA 1
ATOM 1966 C C . GLU B 1 94 ? 2.453 -22.469 -14.477 1 98.31 94 GLU B C 1
ATOM 1968 O O . GLU B 1 94 ? 2.775 -23.062 -15.508 1 98.31 94 GLU B O 1
ATOM 1973 N N . LEU B 1 95 ? 2.986 -22.734 -13.273 1 98.31 95 LEU B N 1
ATOM 1974 C CA . LEU B 1 95 ? 4.102 -23.656 -13.117 1 98.31 95 LEU B CA 1
ATOM 1975 C C . LEU B 1 95 ? 3.596 -25.078 -12.891 1 98.31 95 LEU B C 1
ATOM 1977 O O . LEU B 1 95 ? 4.391 -26.016 -12.789 1 98.31 95 LEU B O 1
ATOM 1981 N N . GLY B 1 96 ? 2.279 -25.219 -12.773 1 98.12 96 GLY B N 1
ATOM 1982 C CA . GLY B 1 96 ? 1.709 -26.531 -12.5 1 98.12 96 GLY B CA 1
ATOM 1983 C C . GLY B 1 96 ? 2.016 -27.047 -11.102 1 98.12 96 GLY B C 1
ATOM 1984 O O . GLY B 1 96 ? 2.254 -28.234 -10.906 1 98.12 96 GLY B O 1
ATOM 1985 N N . ILE B 1 97 ? 2.137 -26.188 -10.156 1 98.69 97 ILE B N 1
ATOM 1986 C CA . ILE B 1 97 ? 2.379 -26.531 -8.758 1 98.69 97 ILE B CA 1
ATOM 1987 C C . ILE B 1 97 ? 1.074 -26.438 -7.973 1 98.69 97 ILE B C 1
ATOM 1989 O O . ILE B 1 97 ? 0.585 -25.344 -7.684 1 98.69 97 ILE B O 1
ATOM 1993 N N . PRO B 1 98 ? 0.47 -27.609 -7.66 1 98 98 PRO B N 1
ATOM 1994 C CA . PRO B 1 98 ? -0.804 -27.562 -6.941 1 98 98 PRO B CA 1
ATOM 1995 C C . PRO B 1 98 ? -0.688 -26.859 -5.59 1 98 98 PRO B C 1
ATOM 1997 O O . PRO B 1 98 ? 0.233 -27.141 -4.82 1 98 98 PRO B O 1
ATOM 2000 N N . LEU B 1 99 ? -1.556 -25.906 -5.309 1 98.31 99 LEU B N 1
ATOM 2001 C CA . LEU B 1 99 ? -1.595 -25.109 -4.09 1 98.31 99 LEU B CA 1
ATOM 2002 C C . LEU B 1 99 ? -3.004 -25.062 -3.51 1 98.31 99 LEU B C 1
ATOM 2004 O O . LEU B 1 99 ? -3.92 -24.516 -4.125 1 98.31 99 LEU B O 1
ATOM 2008 N N . ASP B 1 100 ? -3.205 -25.672 -2.346 1 97.69 100 ASP B N 1
ATOM 2009 C CA . ASP B 1 100 ? -4.535 -25.766 -1.751 1 97.69 100 ASP B CA 1
ATOM 2010 C C . ASP B 1 100 ? -4.875 -24.5 -0.958 1 97.69 100 ASP B C 1
ATOM 2012 O O . ASP B 1 100 ? -5.93 -23.906 -1.162 1 97.69 100 ASP B O 1
ATOM 2016 N N . ASP B 1 101 ? -3.99 -24.156 -0.066 1 98.31 101 ASP B N 1
ATOM 2017 C CA . ASP B 1 101 ? -4.262 -23.031 0.821 1 98.31 101 ASP B CA 1
ATOM 2018 C C . ASP B 1 101 ? -3.018 -22.172 1.017 1 98.31 101 ASP B C 1
ATOM 2020 O O . ASP B 1 101 ? -1.893 -22.656 0.901 1 98.31 101 ASP B O 1
ATOM 2024 N N . ILE B 1 102 ? -3.227 -20.969 1.314 1 98.88 102 ILE B N 1
ATOM 2025 C CA . ILE B 1 102 ? -2.148 -20.031 1.584 1 98.88 102 ILE B CA 1
ATOM 2026 C C . ILE B 1 102 ? -2.557 -19.078 2.719 1 98.88 102 ILE B C 1
ATOM 2028 O O . ILE B 1 102 ? -3.674 -18.562 2.729 1 98.88 102 ILE B O 1
ATOM 2032 N N . THR B 1 103 ? -1.766 -18.906 3.695 1 98.94 103 THR B N 1
ATOM 2033 C CA . THR B 1 103 ? -1.871 -17.906 4.75 1 98.94 103 THR B CA 1
ATOM 2034 C C . THR B 1 103 ? -0.601 -17.062 4.824 1 98.94 103 THR B C 1
ATOM 2036 O O . THR B 1 103 ? 0.507 -17.578 4.688 1 98.94 103 THR B O 1
ATOM 2039 N N . ILE B 1 104 ? -0.733 -15.797 5.062 1 98.94 104 ILE B N 1
ATOM 2040 C CA . ILE B 1 104 ? 0.41 -14.891 5.086 1 98.94 104 ILE B CA 1
ATOM 2041 C C . ILE B 1 104 ? 0.303 -13.953 6.285 1 98.94 104 ILE B C 1
ATOM 2043 O O . ILE B 1 104 ? -0.769 -13.406 6.559 1 98.94 104 ILE B O 1
ATOM 2047 N N . ASP B 1 105 ? 1.37 -13.797 7.004 1 98.94 105 ASP B N 1
ATOM 2048 C CA . ASP B 1 105 ? 1.545 -12.805 8.062 1 98.94 105 ASP B CA 1
ATOM 2049 C C . ASP B 1 105 ? 2.607 -11.781 7.68 1 98.94 105 ASP B C 1
ATOM 2051 O O . ASP B 1 105 ? 3.707 -12.141 7.258 1 98.94 105 ASP B O 1
ATOM 2055 N N . VAL B 1 106 ? 2.27 -10.539 7.828 1 98.94 106 VAL B N 1
ATOM 2056 C CA . VAL B 1 106 ? 3.211 -9.477 7.512 1 98.94 106 VAL B CA 1
ATOM 2057 C C . VAL B 1 106 ? 3.348 -8.531 8.703 1 98.94 106 VAL B C 1
ATOM 2059 O O . VAL B 1 106 ? 2.354 -8.18 9.344 1 98.94 106 VAL B O 1
ATOM 2062 N N . GLU B 1 107 ? 4.523 -8.125 9.031 1 98.88 107 GLU B N 1
ATOM 2063 C CA . GLU B 1 107 ? 4.77 -7.078 10.023 1 98.88 107 GLU B CA 1
ATOM 2064 C C . GLU B 1 107 ? 5.777 -6.051 9.508 1 98.88 107 GLU B C 1
ATOM 2066 O O . GLU B 1 107 ? 6.691 -6.398 8.758 1 98.88 107 GLU B O 1
ATOM 2071 N N . GLY B 1 108 ? 5.633 -4.797 9.914 1 98.88 108 GLY B N 1
ATOM 2072 C CA . GLY B 1 108 ? 6.543 -3.705 9.602 1 98.88 108 GLY B CA 1
ATOM 2073 C C . GLY B 1 108 ? 6.941 -2.898 10.828 1 98.88 108 GLY B C 1
ATOM 2074 O O . GLY B 1 108 ? 6.105 -2.613 11.688 1 98.88 108 GLY B O 1
ATOM 2075 N N . ASP B 1 109 ? 8.203 -2.598 10.945 1 98.81 109 ASP B N 1
ATOM 2076 C CA . ASP B 1 109 ? 8.734 -1.75 12.008 1 98.81 109 ASP B CA 1
ATOM 2077 C C . ASP B 1 109 ? 8.82 -0.293 11.555 1 98.81 109 ASP B C 1
ATOM 2079 O O . ASP B 1 109 ? 9.43 0.011 10.531 1 98.81 109 ASP B O 1
ATOM 2083 N N . LEU B 1 110 ? 8.242 0.546 12.398 1 98.81 110 LEU B N 1
ATOM 2084 C CA . LEU B 1 110 ? 8.273 1.972 12.094 1 98.81 110 LEU B CA 1
ATOM 2085 C C . LEU B 1 110 ? 8.703 2.779 13.312 1 98.81 110 LEU B C 1
ATOM 2087 O O . LEU B 1 110 ? 8.266 2.514 14.43 1 98.81 110 LEU B O 1
ATOM 2091 N N . ASP B 1 111 ? 9.68 3.691 13.125 1 98.75 111 ASP B N 1
ATOM 2092 C CA . ASP B 1 111 ? 10.07 4.676 14.133 1 98.75 111 ASP B CA 1
ATOM 2093 C C . ASP B 1 111 ? 9.375 6.012 13.891 1 98.75 111 ASP B C 1
ATOM 2095 O O . ASP B 1 111 ? 9.695 6.719 12.93 1 98.75 111 ASP B O 1
ATOM 2099 N N . VAL B 1 112 ? 8.438 6.41 14.82 1 98.44 112 VAL B N 1
ATOM 2100 C CA . VAL B 1 112 ? 7.543 7.539 14.578 1 98.44 112 VAL B CA 1
ATOM 2101 C C . VAL B 1 112 ? 8.328 8.852 14.672 1 98.44 112 VAL B C 1
ATOM 2103 O O . VAL B 1 112 ? 7.824 9.906 14.281 1 98.44 112 VAL B O 1
ATOM 2106 N N . ARG B 1 113 ? 9.586 8.883 15.125 1 98.69 113 ARG B N 1
ATOM 2107 C CA . ARG B 1 113 ? 10.383 10.102 15.172 1 98.69 113 ARG B CA 1
ATOM 2108 C C . ARG B 1 113 ? 10.562 10.695 13.773 1 98.69 113 ARG B C 1
ATOM 2110 O O . ARG B 1 113 ? 10.688 11.906 13.625 1 98.69 113 ARG B O 1
ATOM 2117 N N . GLY B 1 114 ? 10.555 9.844 12.734 1 98.5 114 GLY B N 1
ATOM 2118 C CA . GLY B 1 114 ? 10.633 10.32 11.367 1 98.5 114 GLY B CA 1
ATOM 2119 C C . GLY B 1 114 ? 9.391 11.062 10.922 1 98.5 114 GLY B C 1
ATOM 2120 O O . GLY B 1 114 ? 9.484 12.148 10.344 1 98.5 114 GLY B O 1
ATOM 2121 N N . PHE B 1 115 ? 8.234 10.516 11.266 1 98.56 115 PHE B N 1
ATOM 2122 C CA . PHE B 1 115 ? 6.949 11.109 10.914 1 98.56 115 PHE B CA 1
ATOM 2123 C C . PHE B 1 115 ? 6.766 12.445 11.625 1 98.56 115 PHE B C 1
ATOM 2125 O O . PHE B 1 115 ? 6.34 13.43 11.016 1 98.56 115 PHE B O 1
ATOM 2132 N N . PHE B 1 116 ? 7.129 12.531 12.836 1 98.25 116 PHE B N 1
ATOM 2133 C CA . PHE B 1 116 ? 6.871 13.711 13.648 1 98.25 116 PHE B CA 1
ATOM 2134 C C . PHE B 1 116 ? 8.031 14.695 13.547 1 98.25 116 PHE B C 1
ATOM 2136 O O . PHE B 1 116 ? 7.996 15.766 14.164 1 98.25 116 PHE B O 1
ATOM 2143 N N . GLY B 1 117 ? 9.102 14.32 12.828 1 97.56 117 GLY B N 1
ATOM 2144 C CA . GLY B 1 117 ? 10.242 15.211 12.664 1 97.56 117 GLY B CA 1
ATOM 2145 C C . GLY B 1 117 ? 11.047 15.383 13.938 1 97.56 117 GLY B C 1
ATOM 2146 O O . GLY B 1 117 ? 11.68 16.422 14.141 1 97.56 117 GLY B O 1
ATOM 2147 N N . ALA B 1 118 ? 10.977 14.438 14.828 1 97.69 118 ALA B N 1
ATOM 2148 C CA . ALA B 1 118 ? 11.695 14.5 16.109 1 97.69 118 ALA B CA 1
ATOM 2149 C C . ALA B 1 118 ? 13.164 14.125 15.93 1 97.69 118 ALA B C 1
ATOM 2151 O O . ALA B 1 118 ? 14 14.461 16.766 1 97.69 118 ALA B O 1
ATOM 2152 N N . ASP B 1 119 ? 13.5 13.359 14.922 1 97.31 119 ASP B N 1
ATOM 2153 C CA . ASP B 1 119 ? 14.859 12.969 14.562 1 97.31 119 ASP B CA 1
ATOM 2154 C C . ASP B 1 119 ? 15.031 12.875 13.047 1 97.31 119 ASP B C 1
ATOM 2156 O O . ASP B 1 119 ? 14.523 11.945 12.422 1 97.31 119 ASP B O 1
ATOM 2160 N N . ASP B 1 120 ? 15.82 13.703 12.469 1 95.5 120 ASP B N 1
ATOM 2161 C CA . ASP B 1 120 ? 15.961 13.82 11.023 1 95.5 120 ASP B CA 1
ATOM 2162 C C . ASP B 1 120 ? 16.734 12.641 10.445 1 95.5 120 ASP B C 1
ATOM 2164 O O . ASP B 1 120 ? 16.75 12.43 9.234 1 95.5 120 ASP B O 1
ATOM 2168 N N . SER B 1 121 ? 17.375 11.883 11.227 1 97.19 121 SER B N 1
ATOM 2169 C CA . SER B 1 121 ? 18.156 10.742 10.75 1 97.19 121 SER B CA 1
ATOM 2170 C C . SER B 1 121 ? 17.266 9.5 10.617 1 97.19 121 SER B C 1
ATOM 2172 O O . SER B 1 121 ? 17.703 8.492 10.055 1 97.19 121 SER B O 1
ATOM 2174 N N . VAL B 1 122 ? 16.094 9.594 11.148 1 98.25 122 VAL B N 1
ATOM 2175 C CA . VAL B 1 122 ? 15.148 8.484 11.102 1 98.25 122 VAL B CA 1
ATOM 2176 C C . VAL B 1 122 ? 14.211 8.656 9.906 1 98.25 122 VAL B C 1
ATOM 2178 O O . VAL B 1 122 ? 13.547 9.688 9.766 1 98.25 122 VAL B O 1
ATOM 2181 N N . ARG B 1 123 ? 14.195 7.691 8.961 1 98.56 123 ARG B N 1
ATOM 2182 C CA . ARG B 1 123 ? 13.281 7.789 7.832 1 98.56 123 ARG B CA 1
ATOM 2183 C C . ARG B 1 123 ? 11.828 7.711 8.297 1 98.56 123 ARG B C 1
ATOM 2185 O O . ARG B 1 123 ? 11.531 7.062 9.305 1 98.56 123 ARG B O 1
ATOM 2192 N N . PRO B 1 124 ? 10.906 8.266 7.492 1 98.81 124 PRO B N 1
ATOM 2193 C CA . PRO B 1 124 ? 9.5 8.219 7.902 1 98.81 124 PRO B CA 1
ATOM 2194 C C . PRO B 1 124 ? 8.883 6.836 7.73 1 98.81 124 PRO B C 1
ATOM 2196 O O . PRO B 1 124 ? 8.039 6.426 8.531 1 98.81 124 PRO B O 1
ATOM 2199 N N . GLY B 1 125 ? 9.273 6.102 6.703 1 98.88 125 GLY B N 1
ATOM 2200 C CA . GLY B 1 125 ? 8.648 4.824 6.391 1 98.88 125 GLY B CA 1
ATOM 2201 C C . GLY B 1 125 ? 9.18 3.68 7.23 1 98.88 125 GLY B C 1
ATOM 2202 O O . GLY B 1 125 ? 9.859 3.904 8.234 1 98.88 125 GLY B O 1
ATOM 2203 N N . PHE B 1 126 ? 8.812 2.426 6.863 1 98.94 126 PHE B N 1
ATOM 2204 C CA . PHE B 1 126 ? 9.234 1.228 7.574 1 98.94 126 PHE B CA 1
ATOM 2205 C C . PHE B 1 126 ? 10.75 1.069 7.512 1 98.94 126 PHE B C 1
ATOM 2207 O O . PHE B 1 126 ? 11.359 1.284 6.461 1 98.94 126 PHE B O 1
ATOM 2214 N N . GLY B 1 127 ? 11.352 0.708 8.617 1 98.81 127 GLY B N 1
ATOM 2215 C CA . GLY B 1 127 ? 12.75 0.293 8.609 1 98.81 127 GLY B CA 1
ATOM 2216 C C . GLY B 1 127 ? 12.953 -1.089 8.016 1 98.81 127 GLY B C 1
ATOM 2217 O O . GLY B 1 127 ? 13.969 -1.345 7.367 1 98.81 127 GLY B O 1
ATOM 2218 N N . GLU B 1 128 ? 11.992 -1.929 8.297 1 98.75 128 GLU B N 1
ATOM 2219 C CA . GLU B 1 128 ? 12 -3.295 7.781 1 98.75 128 GLU B CA 1
ATOM 2220 C C . GLU B 1 128 ? 10.586 -3.877 7.746 1 98.75 128 GLU B C 1
ATOM 2222 O O . GLU B 1 128 ? 9.727 -3.475 8.531 1 98.75 128 GLU B O 1
ATOM 2227 N N . VAL B 1 129 ? 10.383 -4.82 6.789 1 98.94 129 VAL B N 1
ATOM 2228 C CA . VAL B 1 129 ? 9.148 -5.594 6.695 1 98.94 129 VAL B CA 1
ATOM 2229 C C . VAL B 1 129 ? 9.469 -7.086 6.652 1 98.94 129 VAL B C 1
ATOM 2231 O O . VAL B 1 129 ? 10.406 -7.504 5.961 1 98.94 129 VAL B O 1
ATOM 2234 N N . ARG B 1 130 ? 8.781 -7.867 7.398 1 98.94 130 ARG B N 1
ATOM 2235 C CA . ARG B 1 130 ? 8.906 -9.32 7.406 1 98.94 130 ARG B CA 1
ATOM 2236 C C . ARG B 1 130 ? 7.609 -9.984 6.957 1 98.94 130 ARG B C 1
ATOM 2238 O O . ARG B 1 130 ? 6.527 -9.609 7.414 1 98.94 130 ARG B O 1
ATOM 2245 N N . VAL B 1 131 ? 7.758 -10.945 6.062 1 98.94 131 VAL B N 1
ATOM 2246 C CA . VAL B 1 131 ? 6.637 -11.688 5.5 1 98.94 131 VAL B CA 1
ATOM 2247 C C . VAL B 1 131 ? 6.801 -13.18 5.801 1 98.94 131 VAL B C 1
ATOM 2249 O O . VAL B 1 131 ? 7.844 -13.766 5.504 1 98.94 131 VAL B O 1
ATOM 2252 N N . VAL B 1 132 ? 5.797 -13.766 6.402 1 98.94 132 VAL B N 1
ATOM 2253 C CA . VAL B 1 132 ? 5.754 -15.219 6.582 1 98.94 132 VAL B CA 1
ATOM 2254 C C . VAL B 1 132 ? 4.652 -15.812 5.711 1 98.94 132 VAL B C 1
ATOM 2256 O O . VAL B 1 132 ? 3.469 -15.523 5.91 1 98.94 132 VAL B O 1
ATOM 2259 N N . VAL B 1 133 ? 5.035 -16.625 4.812 1 98.94 133 VAL B N 1
ATOM 2260 C CA . VAL B 1 133 ? 4.117 -17.297 3.902 1 98.94 133 VAL B CA 1
ATOM 2261 C C . VAL B 1 133 ? 3.982 -18.766 4.289 1 98.94 133 VAL B C 1
ATOM 2263 O O . VAL B 1 133 ? 4.98 -19.5 4.359 1 98.94 133 VAL B O 1
ATOM 2266 N N . THR B 1 134 ? 2.756 -19.188 4.516 1 98.94 134 THR B N 1
ATOM 2267 C CA . THR B 1 134 ? 2.465 -20.578 4.777 1 98.94 134 THR B CA 1
ATOM 2268 C C . THR B 1 134 ? 1.64 -21.188 3.645 1 98.94 134 THR B C 1
ATOM 2270 O O . THR B 1 134 ? 0.538 -20.719 3.354 1 98.94 134 THR B O 1
ATOM 2273 N N . LEU B 1 135 ? 2.193 -22.25 3.062 1 98.81 135 LEU B N 1
ATOM 2274 C CA . LEU B 1 135 ? 1.541 -22.922 1.941 1 98.81 135 LEU B CA 1
ATOM 2275 C C . LEU B 1 135 ? 1.121 -24.344 2.32 1 98.81 135 LEU B C 1
ATOM 2277 O O . LEU B 1 135 ? 1.834 -25.031 3.057 1 98.81 135 LEU B O 1
ATOM 2281 N N . SER B 1 136 ? -0.014 -24.703 1.804 1 98 136 SER B N 1
ATOM 2282 C CA . SER B 1 136 ? -0.464 -26.094 1.945 1 98 136 SER B CA 1
ATOM 2283 C C . SER B 1 136 ? -0.852 -26.688 0.596 1 98 136 SER B C 1
ATOM 2285 O O . SER B 1 136 ? -1.437 -26 -0.246 1 98 136 SER B O 1
ATOM 2287 N N . GLY B 1 137 ? -0.556 -27.875 0.377 1 97.56 137 GLY B N 1
ATOM 2288 C CA . GLY B 1 137 ? -0.854 -28.609 -0.838 1 97.56 137 GLY B CA 1
ATOM 2289 C C . GLY B 1 137 ? 0.01 -29.844 -1.01 1 97.56 137 GLY B C 1
ATOM 2290 O O . GLY B 1 137 ? 0.799 -30.188 -0.125 1 97.56 137 GLY B O 1
ATOM 2291 N N . PRO B 1 138 ? -0.203 -30.547 -2.047 1 97.81 138 PRO B N 1
ATOM 2292 C CA . PRO B 1 138 ? 0.433 -31.859 -2.215 1 97.81 138 PRO B CA 1
ATOM 2293 C C . PRO B 1 138 ? 1.833 -31.75 -2.816 1 97.81 138 PRO B C 1
ATOM 2295 O O . PRO B 1 138 ? 2.539 -32.75 -2.914 1 97.81 138 PRO B O 1
ATOM 2298 N N . ALA B 1 139 ? 2.221 -30.547 -3.117 1 96.81 139 ALA B N 1
ATOM 2299 C CA . ALA B 1 139 ? 3.545 -30.422 -3.721 1 96.81 139 ALA B CA 1
ATOM 2300 C C . ALA B 1 139 ? 4.641 -30.516 -2.664 1 96.81 139 ALA B C 1
ATOM 2302 O O . ALA B 1 139 ? 4.391 -30.266 -1.48 1 96.81 139 ALA B O 1
ATOM 2303 N N . GLY B 1 140 ? 5.824 -30.969 -2.998 1 94.38 140 GLY B N 1
ATOM 2304 C CA . GLY B 1 140 ? 6.953 -31.016 -2.084 1 94.38 140 GLY B CA 1
ATOM 2305 C C . GLY B 1 140 ? 7.531 -29.641 -1.775 1 94.38 140 GLY B C 1
ATOM 2306 O O . GLY B 1 140 ? 7.285 -28.672 -2.506 1 94.38 140 GLY B O 1
ATOM 2307 N N . GLU B 1 141 ? 8.273 -29.547 -0.704 1 97 141 GLU B N 1
ATOM 2308 C CA . GLU B 1 141 ? 8.844 -28.297 -0.218 1 97 141 GLU B CA 1
ATOM 2309 C C . GLU B 1 141 ? 9.727 -27.641 -1.277 1 97 141 GLU B C 1
ATOM 2311 O O . GLU B 1 141 ? 9.727 -26.422 -1.429 1 97 141 GLU B O 1
ATOM 2316 N N . GLU B 1 142 ? 10.453 -28.406 -1.979 1 97.94 142 GLU B N 1
ATOM 2317 C CA . GLU B 1 142 ? 11.344 -27.859 -3.004 1 97.94 142 GLU B CA 1
ATOM 2318 C C . GLU B 1 142 ? 10.562 -27.125 -4.082 1 97.94 142 GLU B C 1
ATOM 2320 O O . GLU B 1 142 ? 10.977 -26.047 -4.52 1 97.94 142 GLU B O 1
ATOM 2325 N N . ARG B 1 143 ? 9.461 -27.734 -4.527 1 98.38 143 ARG B N 1
ATOM 2326 C CA . ARG B 1 143 ? 8.625 -27.094 -5.531 1 98.38 143 ARG B CA 1
ATOM 2327 C C . ARG B 1 143 ? 8.023 -25.797 -4.992 1 98.38 143 ARG B C 1
ATOM 2329 O O . ARG B 1 143 ? 7.938 -24.797 -5.715 1 98.38 143 ARG B O 1
ATOM 2336 N N . TYR B 1 144 ? 7.637 -25.766 -3.73 1 98.75 144 TYR B N 1
ATOM 2337 C CA . TYR B 1 144 ? 7.082 -24.562 -3.131 1 98.75 144 TYR B CA 1
ATOM 2338 C C . TYR B 1 144 ? 8.156 -23.484 -2.979 1 98.75 144 TYR B C 1
ATOM 2340 O O . TYR B 1 144 ? 7.867 -22.281 -3.094 1 98.75 144 TYR B O 1
ATOM 2348 N N . ARG B 1 145 ? 9.406 -23.859 -2.734 1 98.5 145 ARG B N 1
ATOM 2349 C CA . ARG B 1 145 ? 10.492 -22.891 -2.689 1 98.5 145 ARG B CA 1
ATOM 2350 C C . ARG B 1 145 ? 10.734 -22.281 -4.066 1 98.5 145 ARG B C 1
ATOM 2352 O O . ARG B 1 145 ? 11.016 -21.078 -4.18 1 98.5 145 ARG B O 1
ATOM 2359 N N . GLU B 1 146 ? 10.672 -23.156 -5.098 1 98.62 146 GLU B N 1
ATOM 2360 C CA . GLU B 1 146 ? 10.742 -22.641 -6.461 1 98.62 146 GLU B CA 1
ATOM 2361 C C . GLU B 1 146 ? 9.625 -21.641 -6.73 1 98.62 146 GLU B C 1
ATOM 2363 O O . GLU B 1 146 ? 9.867 -20.578 -7.305 1 98.62 146 GLU B O 1
ATOM 2368 N N . LEU B 1 147 ? 8.438 -22 -6.316 1 98.88 147 LEU B N 1
ATOM 2369 C CA . LEU B 1 147 ? 7.293 -21.109 -6.465 1 98.88 147 LEU B CA 1
ATOM 2370 C C . LEU B 1 147 ? 7.527 -19.797 -5.738 1 98.88 147 LEU B C 1
ATOM 2372 O O . LEU B 1 147 ? 7.305 -18.719 -6.301 1 98.88 147 LEU B O 1
ATOM 2376 N N . ALA B 1 148 ? 8.031 -19.828 -4.543 1 98.81 148 ALA B N 1
ATOM 2377 C CA . ALA B 1 148 ? 8.281 -18.641 -3.74 1 98.81 148 ALA B CA 1
ATOM 2378 C C . ALA B 1 148 ? 9.281 -17.719 -4.426 1 98.81 148 ALA B C 1
ATOM 2380 O O . ALA B 1 148 ? 9.094 -16.5 -4.449 1 98.81 148 ALA B O 1
ATOM 2381 N N . ALA B 1 149 ? 10.328 -18.297 -4.973 1 98.62 149 ALA B N 1
ATOM 2382 C CA . ALA B 1 149 ? 11.336 -17.5 -5.676 1 98.62 149 ALA B CA 1
ATOM 2383 C C . ALA B 1 149 ? 10.727 -16.812 -6.895 1 98.62 149 ALA B C 1
ATOM 2385 O O . ALA B 1 149 ? 11.031 -15.641 -7.164 1 98.62 149 ALA B O 1
ATOM 2386 N N . THR B 1 150 ? 9.914 -17.531 -7.625 1 98.75 150 THR B N 1
ATOM 2387 C CA . THR B 1 150 ? 9.25 -16.969 -8.797 1 98.75 150 THR B CA 1
ATOM 2388 C C . THR B 1 150 ? 8.312 -15.844 -8.391 1 98.75 150 THR B C 1
ATOM 2390 O O . THR B 1 150 ? 8.273 -14.797 -9.039 1 98.75 150 THR B O 1
ATOM 2393 N N . VAL B 1 151 ? 7.551 -16.016 -7.293 1 98.81 151 VAL B N 1
ATOM 2394 C CA . VAL B 1 151 ? 6.617 -15.016 -6.789 1 98.81 151 VAL B CA 1
ATOM 2395 C C . VAL B 1 151 ? 7.383 -13.758 -6.371 1 98.81 151 VAL B C 1
ATOM 2397 O O . VAL B 1 151 ? 6.973 -12.641 -6.684 1 98.81 151 VAL B O 1
ATOM 2400 N N . ASP B 1 152 ? 8.531 -13.938 -5.703 1 98.12 152 ASP B N 1
ATOM 2401 C CA . ASP B 1 152 ? 9.344 -12.797 -5.281 1 98.12 152 ASP B CA 1
ATOM 2402 C C . ASP B 1 152 ? 9.797 -11.977 -6.484 1 98.12 152 ASP B C 1
ATOM 2404 O O . ASP B 1 152 ? 9.914 -10.75 -6.395 1 98.12 152 ASP B O 1
ATOM 2408 N N . ALA B 1 153 ? 10.016 -12.609 -7.582 1 98.38 153 ALA B N 1
ATOM 2409 C CA . ALA B 1 153 ? 10.531 -11.938 -8.773 1 98.38 153 ALA B CA 1
ATOM 2410 C C . ALA B 1 153 ? 9.414 -11.211 -9.523 1 98.38 153 ALA B C 1
ATOM 2412 O O . ALA B 1 153 ? 9.672 -10.344 -10.359 1 98.38 153 ALA B O 1
ATOM 2413 N N . HIS B 1 154 ? 8.133 -11.516 -9.227 1 98.81 154 HIS B N 1
ATOM 2414 C CA . HIS B 1 154 ? 7.109 -11.055 -10.164 1 98.81 154 HIS B CA 1
ATOM 2415 C C . HIS B 1 154 ? 5.98 -10.336 -9.43 1 98.81 154 HIS B C 1
ATOM 2417 O O . HIS B 1 154 ? 5.074 -9.789 -10.062 1 98.81 154 HIS B O 1
ATOM 2423 N N . CYS B 1 155 ? 5.965 -10.266 -8.094 1 98.88 155 CYS B N 1
ATOM 2424 C CA . CYS B 1 155 ? 4.898 -9.633 -7.328 1 98.88 155 CYS B CA 1
ATOM 2425 C C . CYS B 1 155 ? 4.992 -8.117 -7.414 1 98.88 155 CYS B C 1
ATOM 2427 O O . CYS B 1 155 ? 5.949 -7.52 -6.914 1 98.88 155 CYS B O 1
ATOM 2429 N N . PRO B 1 156 ? 3.959 -7.43 -7.941 1 98.94 156 PRO B N 1
ATOM 2430 C CA . PRO B 1 156 ? 4.012 -5.984 -8.164 1 98.94 156 PRO B CA 1
ATOM 2431 C C . PRO B 1 156 ? 4.238 -5.191 -6.875 1 98.94 156 PRO B C 1
ATOM 2433 O O . PRO B 1 156 ? 5.113 -4.324 -6.824 1 98.94 156 PRO B O 1
ATOM 2436 N N . VAL B 1 157 ? 3.51 -5.469 -5.82 1 99 157 VAL B N 1
ATOM 2437 C CA . VAL B 1 157 ? 3.6 -4.629 -4.629 1 99 157 VAL B CA 1
ATOM 2438 C C . VAL B 1 157 ? 4.898 -4.926 -3.885 1 99 157 VAL B C 1
ATOM 2440 O O . VAL B 1 157 ? 5.508 -4.027 -3.301 1 99 157 VAL B O 1
ATOM 2443 N N . LEU B 1 158 ? 5.359 -6.203 -3.912 1 98.94 158 LEU B N 1
ATOM 2444 C CA . LEU B 1 158 ? 6.691 -6.453 -3.373 1 98.94 158 LEU B CA 1
ATOM 2445 C C . LEU B 1 158 ? 7.742 -5.629 -4.109 1 98.94 158 LEU B C 1
ATOM 2447 O O . LEU B 1 158 ? 8.656 -5.078 -3.486 1 98.94 158 LEU B O 1
ATOM 2451 N N . ASP B 1 159 ? 7.691 -5.602 -5.441 1 98.94 159 ASP B N 1
ATOM 2452 C CA . ASP B 1 159 ? 8.594 -4.77 -6.227 1 98.94 159 ASP B CA 1
ATOM 2453 C C . ASP B 1 159 ? 8.57 -3.32 -5.742 1 98.94 159 ASP B C 1
ATOM 2455 O O . ASP B 1 159 ? 9.609 -2.674 -5.641 1 98.94 159 ASP B O 1
ATOM 2459 N N . LEU B 1 160 ? 7.402 -2.748 -5.445 1 98.94 160 LEU B N 1
ATOM 2460 C CA . LEU B 1 160 ? 7.254 -1.374 -4.977 1 98.94 160 LEU B CA 1
ATOM 2461 C C . LEU B 1 160 ? 7.984 -1.173 -3.65 1 98.94 160 LEU B C 1
ATOM 2463 O O . LEU B 1 160 ? 8.539 -0.1 -3.398 1 98.94 160 LEU B O 1
ATOM 2467 N N . PHE B 1 161 ? 7.926 -2.186 -2.738 1 98.88 161 PHE B N 1
ATOM 2468 C CA . PHE B 1 161 ? 8.586 -2.076 -1.446 1 98.88 161 PHE B CA 1
ATOM 2469 C C . PHE B 1 161 ? 10.102 -2.174 -1.604 1 98.88 161 PHE B C 1
ATOM 2471 O O . PHE B 1 161 ? 10.852 -1.508 -0.885 1 98.88 161 PHE B O 1
ATOM 2478 N N . ARG B 1 162 ? 10.547 -2.924 -2.582 1 98.81 162 ARG B N 1
ATOM 2479 C CA . ARG B 1 162 ? 11.969 -3.258 -2.65 1 98.81 162 ARG B CA 1
ATOM 2480 C C . ARG B 1 162 ? 12.719 -2.283 -3.549 1 98.81 162 ARG B C 1
ATOM 2482 O O . ARG B 1 162 ? 13.945 -2.219 -3.514 1 98.81 162 ARG B O 1
ATOM 2489 N N . ASN B 1 163 ? 12.008 -1.572 -4.371 1 98.75 163 ASN B N 1
ATOM 2490 C CA . ASN B 1 163 ? 12.625 -0.699 -5.363 1 98.75 163 ASN B CA 1
ATOM 2491 C C . ASN B 1 163 ? 11.953 0.669 -5.402 1 98.75 163 ASN B C 1
ATOM 2493 O O . ASN B 1 163 ? 10.734 0.77 -5.258 1 98.75 163 ASN B O 1
ATOM 2497 N N . PRO B 1 164 ? 12.758 1.756 -5.73 1 98.81 164 PRO B N 1
ATOM 2498 C CA . PRO B 1 164 ? 12.133 3.072 -5.84 1 98.81 164 PRO B CA 1
ATOM 2499 C C . PRO B 1 164 ? 11.164 3.168 -7.023 1 98.81 164 PRO B C 1
ATOM 2501 O O . PRO B 1 164 ? 11.438 2.607 -8.086 1 98.81 164 PRO B O 1
ATOM 2504 N N . THR B 1 165 ? 10.102 3.74 -6.812 1 98.88 165 THR B N 1
ATOM 2505 C CA . THR B 1 165 ? 9.141 4.121 -7.84 1 98.88 165 THR B CA 1
ATOM 2506 C C . THR B 1 165 ? 9.094 5.637 -8 1 98.88 165 THR B C 1
ATOM 2508 O O . THR B 1 165 ? 8.938 6.367 -7.02 1 98.88 165 THR B O 1
ATOM 2511 N N . PRO B 1 166 ? 9.297 6.203 -9.234 1 98.81 166 PRO B N 1
ATOM 2512 C CA . PRO B 1 166 ? 9.102 7.641 -9.43 1 98.81 166 PRO B CA 1
ATOM 2513 C C . PRO B 1 166 ? 7.699 8.102 -9.023 1 98.81 166 PRO B C 1
ATOM 2515 O O . PRO B 1 166 ? 6.703 7.523 -9.469 1 98.81 166 PRO B O 1
ATOM 2518 N N . VAL B 1 167 ? 7.574 9.102 -8.148 1 98.94 167 VAL B N 1
ATOM 2519 C CA . VAL B 1 167 ? 6.312 9.703 -7.727 1 98.94 167 VAL B CA 1
ATOM 2520 C C . VAL B 1 167 ? 6.344 11.203 -7.992 1 98.94 167 VAL B C 1
ATOM 2522 O O . VAL B 1 167 ? 7.246 11.906 -7.523 1 98.94 167 VAL B O 1
ATOM 2525 N N . THR B 1 168 ? 5.43 11.68 -8.766 1 98.62 168 THR B N 1
ATOM 2526 C CA . THR B 1 168 ? 5.273 13.109 -9 1 98.62 168 THR B CA 1
ATOM 2527 C C . THR B 1 168 ? 4.031 13.641 -8.297 1 98.62 168 THR B C 1
ATOM 2529 O O . THR B 1 168 ? 2.949 13.062 -8.414 1 98.62 168 THR B O 1
ATOM 2532 N N . THR B 1 169 ? 4.191 14.727 -7.574 1 98.5 169 THR B N 1
ATOM 2533 C CA . THR B 1 169 ? 3.082 15.352 -6.859 1 98.5 169 THR B CA 1
ATOM 2534 C C . THR B 1 169 ? 2.768 16.719 -7.441 1 98.5 169 THR B C 1
ATOM 2536 O O . THR B 1 169 ? 3.668 17.547 -7.641 1 98.5 169 THR B O 1
ATOM 2539 N N . THR B 1 170 ? 1.531 16.953 -7.766 1 98.62 170 THR B N 1
ATOM 2540 C CA . THR B 1 170 ? 1.021 18.25 -8.164 1 98.62 170 THR B CA 1
ATOM 2541 C C . THR B 1 170 ? 0.114 18.828 -7.086 1 98.62 170 THR B C 1
ATOM 2543 O O . THR B 1 170 ? -0.793 18.156 -6.598 1 98.62 170 THR B O 1
ATOM 2546 N N . LEU B 1 171 ? 0.36 20.094 -6.691 1 98.69 171 LEU B N 1
ATOM 2547 C CA . LEU B 1 171 ? -0.455 20.781 -5.695 1 98.69 171 LEU B CA 1
ATOM 2548 C C . LEU B 1 171 ? -1.417 21.75 -6.363 1 98.69 171 LEU B C 1
ATOM 2550 O O . LEU B 1 171 ? -1.017 22.531 -7.23 1 98.69 171 LEU B O 1
ATOM 2554 N N . ARG B 1 172 ? -2.654 21.641 -5.965 1 98.44 172 ARG B N 1
ATOM 2555 C CA . ARG B 1 172 ? -3.686 22.594 -6.336 1 98.44 172 ARG B CA 1
ATOM 2556 C C . ARG B 1 172 ? -4.293 23.25 -5.102 1 98.44 172 ARG B C 1
ATOM 2558 O O . ARG B 1 172 ? -4.516 22.594 -4.086 1 98.44 172 ARG B O 1
ATOM 2565 N N . VAL B 1 173 ? -4.496 24.609 -5.219 1 97.62 173 VAL B N 1
ATOM 2566 C CA . VAL B 1 173 ? -5.172 25.328 -4.152 1 97.62 173 VAL B CA 1
ATOM 2567 C C . VAL B 1 173 ? -6.531 25.828 -4.641 1 97.62 173 VAL B C 1
ATOM 2569 O O . VAL B 1 173 ? -6.625 26.484 -5.676 1 97.62 173 VAL B O 1
ATOM 2572 N N . ALA B 1 174 ? -7.562 25.484 -3.982 1 90.06 174 ALA B N 1
ATOM 2573 C CA . ALA B 1 174 ? -8.93 25.812 -4.375 1 90.06 174 ALA B CA 1
ATOM 2574 C C . ALA B 1 174 ? -9.477 26.953 -3.527 1 90.06 174 ALA B C 1
ATOM 2576 O O . ALA B 1 174 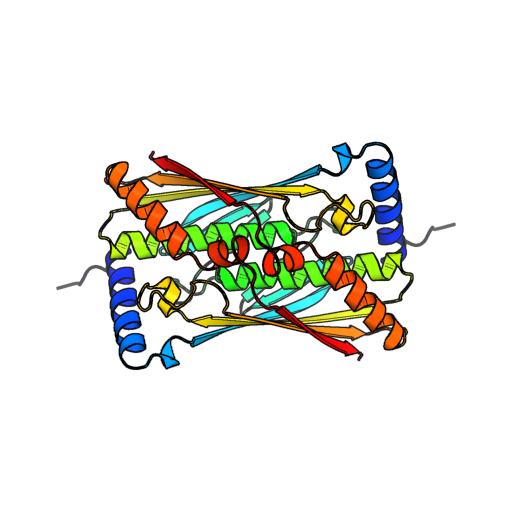? -9.094 27.125 -2.367 1 90.06 174 ALA B O 1
#